Protein AF-A0AAD9VMC0-F1 (afdb_monomer)

Solvent-accessible surface area (backbone atoms only — not comparable to full-atom values): 10022 Å² total; per-residue (Å²): 135,56,70,68,57,54,51,50,54,50,51,54,51,48,53,54,51,53,51,48,48,47,33,64,74,67,65,38,34,62,98,54,35,66,65,20,39,49,42,50,36,50,22,47,56,41,52,50,62,50,67,86,78,53,90,88,45,74,66,59,56,50,52,52,51,49,55,44,54,50,33,51,46,50,42,44,41,38,72,62,77,25,34,91,40,43,57,68,85,65,53,66,65,70,61,63,76,48,54,52,57,25,47,53,46,13,73,74,61,53,96,50,102,41,74,67,49,26,34,33,41,21,20,55,50,37,52,78,53,26,56,50,39,36,54,53,30,50,50,67,75,36,101,48,80,53,61,67,58,52,49,50,52,48,51,51,49,51,55,48,51,51,49,51,51,51,43,54,66,29,49,78,66,75,38,83,84,76,75,81,131

Organism: NCBI:txid1348599

pLDDT: mean 84.19, std 13.28, range [42.97, 97.81]

Structure (mmCIF, N/CA/C/O backbone):
data_AF-A0AAD9VMC0-F1
#
_entry.id   AF-A0AAD9VMC0-F1
#
loop_
_atom_site.group_PDB
_atom_site.id
_atom_site.type_symbol
_atom_site.label_atom_id
_atom_site.label_alt_id
_atom_site.label_comp_id
_atom_site.label_asym_id
_atom_site.label_entity_id
_atom_site.label_seq_id
_atom_site.pdbx_PDB_ins_code
_atom_site.Cartn_x
_atom_site.Cartn_y
_atom_site.Cartn_z
_atom_site.occupancy
_atom_site.B_iso_or_equiv
_atom_site.auth_seq_id
_atom_site.auth_comp_id
_atom_site.auth_asym_id
_atom_site.auth_atom_id
_atom_site.pdbx_PDB_model_num
ATOM 1 N N . MET A 1 1 ? 21.795 8.802 -4.230 1.00 62.41 1 MET A N 1
ATOM 2 C CA . MET A 1 1 ? 20.469 9.064 -3.627 1.00 62.41 1 MET A CA 1
ATOM 3 C C . MET A 1 1 ? 20.248 10.565 -3.670 1.00 62.41 1 MET A C 1
ATOM 5 O O . MET A 1 1 ? 21.144 11.271 -3.229 1.00 62.41 1 MET A O 1
ATOM 9 N N . ASN A 1 2 ? 19.129 11.053 -4.205 1.00 84.38 2 ASN A N 1
ATOM 10 C CA . ASN A 1 2 ? 18.815 12.487 -4.154 1.00 84.38 2 ASN A CA 1
ATOM 11 C C . ASN A 1 2 ? 18.119 12.809 -2.828 1.00 84.38 2 ASN A C 1
ATOM 13 O O . ASN A 1 2 ? 17.391 11.966 -2.303 1.00 84.38 2 ASN A O 1
ATOM 17 N N . ILE A 1 3 ? 18.312 14.024 -2.310 1.00 82.81 3 ILE A N 1
ATOM 18 C CA . ILE A 1 3 ? 17.763 14.424 -1.007 1.00 82.81 3 ILE A CA 1
ATOM 19 C C . ILE A 1 3 ? 16.231 14.343 -0.959 1.00 82.81 3 ILE A C 1
ATOM 21 O O . ILE A 1 3 ? 15.679 13.851 0.017 1.00 82.81 3 ILE A O 1
ATOM 25 N N . PHE A 1 4 ? 15.550 14.696 -2.051 1.00 79.50 4 PHE A N 1
ATOM 26 C CA . PHE A 1 4 ? 14.093 14.583 -2.164 1.00 79.50 4 PHE A CA 1
ATOM 27 C C . PHE A 1 4 ? 13.596 13.141 -2.041 1.00 79.50 4 PHE A C 1
ATOM 29 O O . PHE A 1 4 ? 12.605 12.883 -1.367 1.00 79.50 4 PHE A O 1
ATOM 36 N N . ARG A 1 5 ? 14.324 12.183 -2.630 1.00 75.19 5 ARG A N 1
ATOM 37 C CA . ARG A 1 5 ? 13.976 10.760 -2.539 1.00 75.19 5 ARG A CA 1
ATOM 38 C C . ARG A 1 5 ? 14.138 10.242 -1.113 1.00 75.19 5 ARG A C 1
ATOM 40 O O . ARG A 1 5 ? 13.257 9.559 -0.616 1.00 75.19 5 ARG A O 1
ATOM 47 N N . LEU A 1 6 ? 15.229 10.627 -0.451 1.00 80.38 6 LEU A N 1
ATOM 48 C CA . LEU A 1 6 ? 15.462 10.275 0.948 1.00 80.38 6 LEU A CA 1
ATOM 49 C C . LEU A 1 6 ? 14.355 10.829 1.858 1.00 80.38 6 LEU A C 1
ATOM 51 O O . LEU A 1 6 ? 13.831 10.102 2.694 1.00 80.38 6 LEU A O 1
ATOM 55 N N . LEU A 1 7 ? 13.982 12.099 1.685 1.00 84.69 7 LEU A N 1
ATOM 56 C CA . LEU A 1 7 ? 12.910 12.723 2.465 1.00 84.69 7 LEU A CA 1
ATOM 57 C C . LEU A 1 7 ? 11.550 12.063 2.205 1.00 84.69 7 LEU A C 1
ATOM 59 O O . LEU A 1 7 ? 10.799 11.840 3.152 1.00 84.69 7 LEU A O 1
ATOM 63 N N . GLY A 1 8 ? 11.258 11.704 0.952 1.00 83.38 8 GLY A N 1
ATOM 64 C CA . GLY A 1 8 ? 10.063 10.941 0.595 1.00 83.38 8 GLY A CA 1
ATOM 65 C C . GLY A 1 8 ? 10.012 9.580 1.293 1.00 83.38 8 GLY A C 1
ATOM 66 O O . GLY A 1 8 ? 9.019 9.268 1.947 1.00 83.38 8 GLY A O 1
ATOM 67 N N . ASP A 1 9 ? 11.104 8.811 1.235 1.00 83.25 9 ASP A N 1
ATOM 68 C CA . ASP A 1 9 ? 11.206 7.494 1.877 1.00 83.25 9 ASP A CA 1
ATOM 69 C C . ASP A 1 9 ? 11.034 7.592 3.406 1.00 83.25 9 ASP A C 1
ATOM 71 O O . ASP A 1 9 ? 10.327 6.785 4.014 1.00 83.25 9 ASP A O 1
ATOM 75 N N . LEU A 1 10 ? 11.635 8.608 4.038 1.00 88.00 10 LEU A N 1
ATOM 76 C CA . LEU A 1 10 ? 11.508 8.854 5.479 1.00 88.00 10 LEU A CA 1
ATOM 77 C C . LEU A 1 10 ? 10.097 9.300 5.882 1.00 88.00 10 LEU A C 1
ATOM 79 O O . LEU A 1 10 ? 9.589 8.846 6.906 1.00 88.00 10 LEU A O 1
ATOM 83 N N . SER A 1 11 ? 9.452 10.153 5.083 1.00 87.25 11 SER A N 1
ATOM 84 C CA . SER A 1 11 ? 8.063 10.577 5.308 1.00 87.25 11 SER A CA 1
ATOM 85 C C . SER A 1 11 ? 7.101 9.390 5.215 1.00 87.25 11 SER A C 1
ATOM 87 O O . SER A 1 11 ? 6.246 9.196 6.081 1.00 87.25 11 SER A O 1
ATOM 89 N N . HIS A 1 12 ? 7.299 8.528 4.217 1.00 85.06 12 HIS A N 1
ATOM 90 C CA . HIS A 1 12 ? 6.504 7.317 4.052 1.00 85.06 12 HIS A CA 1
ATOM 91 C C . HIS A 1 12 ? 6.685 6.363 5.240 1.00 85.06 12 HIS A C 1
ATOM 93 O O . HIS A 1 12 ? 5.709 5.877 5.816 1.00 85.06 12 HIS A O 1
ATOM 99 N N . LEU A 1 13 ? 7.933 6.141 5.663 1.00 87.75 13 LEU A N 1
ATOM 100 C CA . LEU A 1 13 ? 8.230 5.324 6.835 1.00 87.75 13 LEU A CA 1
ATOM 101 C C . LEU A 1 13 ? 7.572 5.889 8.102 1.00 87.75 13 LEU A C 1
ATOM 103 O O . LEU A 1 13 ? 6.981 5.137 8.880 1.00 87.75 13 LEU A O 1
ATOM 107 N N . LEU A 1 14 ? 7.632 7.209 8.295 1.00 88.44 14 LEU A N 1
ATOM 108 C CA . LEU A 1 14 ? 6.997 7.882 9.423 1.00 88.44 14 LEU A CA 1
ATOM 109 C C . LEU A 1 14 ? 5.483 7.630 9.446 1.00 88.44 14 LEU A C 1
ATOM 111 O O . LEU A 1 14 ? 4.954 7.267 10.495 1.00 88.44 14 LEU A O 1
ATOM 115 N N . ALA A 1 15 ? 4.797 7.756 8.306 1.00 87.88 15 ALA A N 1
ATOM 116 C CA . ALA A 1 15 ? 3.356 7.515 8.213 1.00 87.88 15 ALA A CA 1
ATOM 117 C C . ALA A 1 15 ? 2.971 6.085 8.641 1.00 87.88 15 ALA A C 1
ATOM 119 O O . ALA A 1 15 ? 2.031 5.891 9.416 1.00 87.88 15 ALA A O 1
ATOM 120 N N . ILE A 1 16 ? 3.741 5.083 8.206 1.00 89.69 16 ILE A N 1
ATOM 121 C CA . ILE A 1 16 ? 3.508 3.675 8.562 1.00 89.69 16 ILE A CA 1
ATOM 122 C C . ILE A 1 16 ? 3.753 3.430 10.053 1.00 89.69 16 ILE A C 1
ATOM 124 O O . ILE A 1 16 ? 2.957 2.758 10.712 1.00 89.69 16 ILE A O 1
ATOM 128 N N . ILE A 1 17 ? 4.829 3.995 10.607 1.00 88.44 17 ILE A N 1
ATOM 129 C CA . ILE A 1 17 ? 5.135 3.880 12.037 1.00 88.44 17 ILE A CA 1
ATOM 130 C C . ILE A 1 17 ? 4.028 4.527 12.873 1.00 88.44 17 ILE A C 1
ATOM 132 O O . ILE A 1 17 ? 3.580 3.931 13.851 1.00 88.44 17 ILE A O 1
ATOM 136 N N . VAL A 1 18 ? 3.548 5.714 12.490 1.00 90.94 18 VAL A N 1
ATOM 137 C CA . VAL A 1 18 ? 2.445 6.398 13.182 1.00 90.94 18 VAL A CA 1
ATOM 138 C C . VAL A 1 18 ? 1.182 5.536 13.177 1.00 90.94 18 VAL A C 1
ATOM 140 O O . VAL A 1 18 ? 0.558 5.374 14.228 1.00 90.94 18 VAL A O 1
ATOM 143 N N . LEU A 1 19 ? 0.834 4.925 12.041 1.00 90.44 19 LEU A N 1
ATOM 144 C CA . LEU A 1 19 ? -0.316 4.026 11.940 1.00 90.44 19 LEU A CA 1
ATOM 145 C C . LEU A 1 19 ? -0.170 2.799 12.854 1.00 90.44 19 LEU A C 1
ATOM 147 O O . LEU A 1 19 ? -1.077 2.490 13.630 1.00 90.44 19 LEU A O 1
ATOM 151 N N . LEU A 1 20 ? 0.981 2.126 12.812 1.00 91.06 20 LEU A N 1
ATOM 152 C CA . LEU A 1 20 ? 1.266 0.970 13.665 1.00 91.06 20 LEU A CA 1
ATOM 153 C C . LEU A 1 20 ? 1.222 1.332 15.152 1.00 91.06 20 LEU A C 1
ATOM 155 O O . LEU A 1 20 ? 0.622 0.608 15.949 1.00 91.06 20 LEU A O 1
ATOM 159 N N . LEU A 1 21 ? 1.814 2.466 15.534 1.00 89.44 21 LEU A N 1
ATOM 160 C CA . LEU A 1 21 ? 1.787 2.963 16.906 1.00 89.44 21 LEU A CA 1
ATOM 161 C C . LEU A 1 21 ? 0.368 3.317 17.351 1.00 89.44 21 LEU A C 1
ATOM 163 O O . LEU A 1 21 ? 0.012 2.985 18.482 1.00 89.44 21 LEU A O 1
ATOM 167 N N . LYS A 1 22 ? -0.450 3.935 16.486 1.00 91.62 22 LYS A N 1
ATOM 168 C CA . LYS A 1 22 ? -1.872 4.193 16.760 1.00 91.62 22 LYS A CA 1
ATOM 169 C C . LYS A 1 22 ? -2.579 2.880 17.088 1.00 91.62 22 LYS A C 1
ATOM 171 O O . LYS A 1 22 ? -3.153 2.772 18.170 1.00 91.62 22 LYS A O 1
ATOM 176 N N . ILE A 1 23 ? -2.496 1.879 16.209 1.00 91.44 23 ILE A N 1
ATOM 177 C CA . ILE A 1 23 ? -3.170 0.581 16.395 1.00 91.44 23 ILE A CA 1
ATOM 178 C C . ILE A 1 23 ? -2.670 -0.110 17.670 1.00 91.44 23 ILE A C 1
ATOM 180 O O . ILE A 1 23 ? -3.456 -0.601 18.479 1.00 91.44 23 ILE A O 1
ATOM 184 N N . TRP A 1 24 ? -1.354 -0.121 17.895 1.00 92.69 24 TRP A N 1
ATOM 185 C CA . TRP A 1 24 ? -0.764 -0.806 19.040 1.00 92.69 24 TRP A CA 1
ATOM 186 C C . TRP A 1 24 ? -1.097 -0.145 20.379 1.00 92.69 24 TRP A C 1
ATOM 188 O O . TRP A 1 24 ? -1.408 -0.859 21.334 1.00 92.69 24 TRP A O 1
ATOM 198 N N . LYS A 1 25 ? -1.030 1.191 20.465 1.00 91.50 25 LYS A N 1
ATOM 199 C CA . LYS A 1 25 ? -1.312 1.937 21.701 1.00 91.50 25 LYS A CA 1
ATOM 200 C C . LYS A 1 25 ? -2.801 1.964 22.027 1.00 91.50 25 LYS A C 1
ATOM 202 O O . LYS A 1 25 ? -3.157 1.777 23.183 1.00 91.50 25 LYS A O 1
ATOM 207 N N . THR A 1 26 ? -3.658 2.161 21.026 1.00 90.81 26 THR A N 1
ATOM 208 C CA . THR A 1 26 ? -5.118 2.197 21.228 1.00 90.81 26 THR A CA 1
ATOM 209 C C . THR A 1 26 ? -5.743 0.809 21.330 1.00 90.81 26 THR A C 1
ATOM 211 O O . THR A 1 26 ? -6.898 0.698 21.726 1.00 90.81 26 THR A O 1
ATOM 214 N N . ARG A 1 27 ? -4.994 -0.253 20.985 1.00 92.94 27 ARG A N 1
ATOM 215 C CA . ARG A 1 27 ? -5.484 -1.643 20.924 1.00 92.94 27 ARG A CA 1
ATOM 216 C C . ARG A 1 27 ? -6.725 -1.792 20.035 1.00 92.94 27 ARG A C 1
ATOM 218 O O . ARG A 1 27 ? -7.536 -2.688 20.247 1.00 92.94 27 ARG A O 1
ATOM 225 N N . SER A 1 28 ? -6.863 -0.909 19.049 1.00 87.81 28 SER A N 1
ATOM 226 C CA . SER A 1 28 ? -8.028 -0.809 18.181 1.00 87.81 28 SER A CA 1
ATOM 227 C C . SER A 1 28 ? -7.607 -0.459 16.759 1.00 87.81 28 SER A C 1
ATOM 229 O O . SER A 1 28 ? -6.676 0.318 16.539 1.00 87.81 28 SER A O 1
ATOM 231 N N . CYS A 1 29 ? -8.308 -1.035 15.788 1.00 90.38 29 CYS A N 1
ATOM 232 C CA . CYS A 1 29 ? -8.195 -0.693 14.373 1.00 90.38 29 CYS A CA 1
ATOM 233 C C . CYS A 1 29 ? -9.465 -0.031 13.813 1.00 90.38 29 CYS A C 1
ATOM 235 O O . CYS A 1 29 ? -9.644 0.033 12.598 1.00 90.38 29 CYS A O 1
ATOM 237 N N . ALA A 1 30 ? -10.317 0.513 14.690 1.00 87.69 30 ALA A N 1
ATOM 238 C CA . ALA A 1 30 ? -11.505 1.260 14.290 1.00 87.69 30 ALA A CA 1
ATOM 239 C C . ALA A 1 30 ? -11.152 2.466 13.391 1.00 87.69 30 ALA A C 1
ATOM 241 O O . ALA A 1 30 ? -10.170 3.185 13.630 1.00 87.69 30 ALA A O 1
ATOM 242 N N . GLY A 1 31 ? -11.959 2.673 12.345 1.00 86.25 31 GLY A N 1
ATOM 243 C CA . GLY A 1 31 ? -11.785 3.746 11.357 1.00 86.25 31 GLY A CA 1
ATOM 244 C C . GLY A 1 31 ? -10.621 3.548 10.375 1.00 86.25 31 GLY A C 1
ATOM 245 O O . GLY A 1 31 ? -10.245 4.483 9.670 1.00 86.25 31 GLY A O 1
ATOM 246 N N . ILE A 1 32 ? -10.014 2.358 10.327 1.00 92.50 32 ILE A N 1
ATOM 247 C CA . ILE A 1 32 ? -8.935 2.028 9.386 1.00 92.50 32 ILE A CA 1
ATOM 248 C C . ILE A 1 32 ? -9.451 0.972 8.407 1.00 92.50 32 ILE A C 1
ATOM 250 O O . ILE A 1 32 ? -9.928 -0.084 8.820 1.00 92.50 32 ILE A O 1
ATOM 254 N N . SER A 1 33 ? -9.329 1.239 7.107 1.00 95.06 33 SER A N 1
ATOM 255 C CA . SER A 1 33 ? -9.683 0.293 6.052 1.00 95.06 33 SER A CA 1
ATOM 256 C C . SER A 1 33 ? -8.623 -0.795 5.968 1.00 95.06 33 SER A C 1
ATOM 258 O O . SER A 1 33 ? -7.468 -0.558 5.599 1.00 95.06 33 SER A O 1
ATOM 260 N N . GLY A 1 34 ? -9.034 -2.018 6.288 1.00 94.56 34 GLY A N 1
ATOM 261 C CA . GLY A 1 34 ? -8.194 -3.199 6.152 1.00 94.56 34 GLY A CA 1
ATOM 262 C C . GLY A 1 34 ? -7.931 -3.515 4.685 1.00 94.56 34 GLY A C 1
ATOM 263 O O . GLY A 1 34 ? -6.890 -4.086 4.360 1.00 94.56 34 GLY A O 1
ATOM 264 N N . LYS A 1 35 ? -8.842 -3.124 3.788 1.00 95.19 35 LYS A N 1
ATOM 265 C CA . LYS A 1 35 ? -8.690 -3.290 2.340 1.00 95.19 35 LYS A CA 1
ATOM 266 C C . LYS A 1 35 ? -7.545 -2.450 1.785 1.00 95.19 35 LYS A C 1
ATOM 268 O O . LYS A 1 35 ? -6.713 -2.994 1.064 1.00 95.19 35 LYS A O 1
ATOM 273 N N . SER A 1 36 ? -7.424 -1.181 2.182 1.00 95.56 36 SER A N 1
ATOM 274 C CA . SER A 1 36 ? -6.257 -0.362 1.816 1.00 95.56 36 SER A CA 1
ATOM 275 C C . SER A 1 36 ? -4.944 -0.965 2.320 1.00 95.56 36 SER A C 1
ATOM 277 O O . SER A 1 36 ? -3.969 -1.010 1.575 1.00 95.56 36 SER A O 1
ATOM 279 N N . GLN A 1 37 ? -4.911 -1.493 3.550 1.00 96.88 37 GLN A N 1
ATOM 280 C CA . GLN A 1 37 ? -3.695 -2.119 4.090 1.00 96.88 37 GLN A CA 1
ATOM 281 C C . GLN A 1 37 ? -3.294 -3.389 3.326 1.00 96.88 37 GLN A C 1
ATOM 283 O O . GLN A 1 37 ? -2.107 -3.612 3.094 1.00 96.88 37 GLN A O 1
ATOM 288 N N . ILE A 1 38 ? -4.266 -4.187 2.870 1.00 97.56 38 ILE A N 1
ATOM 289 C CA . ILE A 1 38 ? -4.006 -5.323 1.972 1.00 97.56 38 ILE A CA 1
ATOM 290 C C . ILE A 1 38 ? -3.421 -4.837 0.640 1.00 97.56 38 ILE A C 1
ATOM 292 O O . ILE A 1 38 ? -2.434 -5.401 0.172 1.00 97.56 38 ILE A O 1
ATOM 296 N N . LEU A 1 39 ? -3.988 -3.786 0.040 1.00 97.44 39 LEU A N 1
ATOM 297 C CA . LEU A 1 39 ? -3.481 -3.238 -1.220 1.00 97.44 39 LEU A CA 1
ATOM 298 C C . LEU A 1 39 ? -2.036 -2.742 -1.082 1.00 97.44 39 LEU A C 1
ATOM 300 O O . LEU A 1 39 ? -1.204 -3.086 -1.917 1.00 97.44 39 LEU A O 1
ATOM 304 N N . PHE A 1 40 ? -1.700 -2.025 -0.005 1.00 96.69 40 PHE A N 1
ATOM 305 C CA . PHE A 1 40 ? -0.316 -1.613 0.260 1.00 96.69 40 PHE A CA 1
ATOM 306 C C . PHE A 1 40 ? 0.629 -2.805 0.476 1.00 96.69 40 PHE A C 1
ATOM 308 O O . PHE A 1 40 ? 1.753 -2.793 -0.026 1.00 96.69 40 PHE A O 1
ATOM 315 N N . ALA A 1 41 ? 0.184 -3.870 1.152 1.00 97.25 41 ALA A N 1
ATOM 316 C CA . ALA A 1 41 ? 0.983 -5.089 1.284 1.00 97.25 41 ALA A CA 1
ATOM 317 C C . ALA A 1 41 ? 1.256 -5.751 -0.084 1.00 97.25 41 ALA A C 1
ATOM 319 O O . ALA A 1 41 ? 2.384 -6.176 -0.352 1.00 97.25 41 ALA A O 1
ATOM 320 N N . ILE A 1 42 ? 0.262 -5.783 -0.983 1.00 97.81 42 ILE A N 1
ATOM 321 C CA . ILE A 1 42 ? 0.422 -6.276 -2.364 1.00 97.81 42 ILE A CA 1
ATOM 322 C C . ILE A 1 42 ? 1.407 -5.395 -3.146 1.00 97.81 42 ILE A C 1
ATOM 324 O O . ILE A 1 42 ? 2.293 -5.926 -3.821 1.00 97.81 42 ILE A O 1
ATOM 328 N N . VAL A 1 43 ? 1.299 -4.067 -3.023 1.00 97.62 43 VAL A N 1
ATOM 329 C CA . VAL A 1 43 ? 2.222 -3.104 -3.647 1.00 97.62 43 VAL A CA 1
ATOM 330 C C . VAL A 1 43 ? 3.665 -3.409 -3.254 1.00 97.62 43 VAL A C 1
ATOM 332 O O . VAL A 1 43 ? 4.493 -3.633 -4.132 1.00 97.62 43 VAL A O 1
ATOM 335 N N . TYR A 1 44 ? 3.988 -3.473 -1.960 1.00 96.31 44 TYR A N 1
ATOM 336 C CA . TYR A 1 44 ? 5.376 -3.708 -1.546 1.00 96.31 44 TYR A CA 1
ATOM 337 C C . TYR A 1 44 ? 5.874 -5.103 -1.914 1.00 96.31 44 TYR A C 1
ATOM 339 O O . TYR A 1 44 ? 7.035 -5.258 -2.288 1.00 96.31 44 TYR A O 1
ATOM 347 N N . THR A 1 45 ? 5.002 -6.111 -1.860 1.00 96.62 45 THR A N 1
ATOM 348 C CA . THR A 1 45 ? 5.358 -7.485 -2.239 1.00 96.62 45 THR A CA 1
ATOM 349 C C . THR A 1 45 ? 5.747 -7.571 -3.710 1.00 96.62 45 THR A C 1
ATOM 351 O O . THR A 1 45 ? 6.776 -8.152 -4.037 1.00 96.62 45 THR A O 1
ATOM 354 N N . THR A 1 46 ? 4.960 -6.957 -4.594 1.00 96.06 46 THR A N 1
ATOM 355 C CA . THR A 1 46 ? 5.219 -6.967 -6.043 1.00 96.06 46 THR A CA 1
ATOM 356 C C . THR A 1 46 ? 6.364 -6.039 -6.444 1.00 96.06 46 THR A C 1
ATOM 358 O O . THR A 1 46 ? 7.137 -6.371 -7.339 1.00 96.06 46 THR A O 1
ATOM 361 N N . ARG A 1 47 ? 6.540 -4.912 -5.745 1.00 95.44 47 ARG A N 1
ATOM 362 C CA . ARG A 1 47 ? 7.612 -3.943 -6.010 1.00 95.44 47 ARG A CA 1
ATOM 363 C C . ARG A 1 47 ? 8.999 -4.440 -5.629 1.00 95.44 47 ARG A C 1
ATOM 365 O O . ARG A 1 47 ? 9.971 -4.081 -6.287 1.00 95.44 47 ARG A O 1
ATOM 372 N N . TYR A 1 48 ? 9.102 -5.196 -4.539 1.00 95.00 48 TYR A N 1
ATOM 373 C CA . TYR A 1 48 ? 10.380 -5.582 -3.937 1.00 95.00 48 TYR A CA 1
ATOM 374 C C . TYR A 1 48 ? 10.756 -7.045 -4.204 1.00 95.00 48 TYR A C 1
ATOM 376 O O . TYR A 1 48 ? 11.540 -7.627 -3.458 1.00 95.00 48 TYR A O 1
ATOM 384 N N . LEU A 1 49 ? 10.238 -7.642 -5.284 1.00 92.12 49 LEU A N 1
ATOM 385 C CA . LEU A 1 49 ? 10.636 -8.983 -5.741 1.00 92.12 49 LEU A CA 1
ATOM 386 C C . LEU A 1 49 ? 12.129 -9.077 -6.088 1.00 92.12 49 LEU A C 1
ATOM 388 O O . LEU A 1 49 ? 12.723 -10.152 -6.039 1.00 92.12 49 LEU A O 1
ATOM 392 N N . ASP A 1 50 ? 12.752 -7.947 -6.408 1.00 89.75 50 ASP A N 1
ATOM 393 C CA . ASP A 1 50 ? 14.185 -7.836 -6.657 1.00 89.75 50 ASP A CA 1
ATOM 394 C C . ASP A 1 50 ? 15.042 -8.011 -5.388 1.00 89.75 50 ASP A C 1
ATOM 396 O O . ASP A 1 50 ? 16.247 -8.212 -5.507 1.00 89.75 50 ASP A O 1
ATOM 400 N N . LEU A 1 51 ? 14.450 -8.000 -4.184 1.00 89.81 51 LEU A N 1
ATOM 401 C CA . LEU A 1 51 ? 15.170 -8.100 -2.906 1.00 89.81 51 LEU A CA 1
ATOM 402 C C . LEU A 1 51 ? 16.036 -9.365 -2.793 1.00 89.81 51 LEU A C 1
ATOM 404 O O . LEU A 1 51 ? 17.091 -9.326 -2.165 1.00 89.81 51 LEU A O 1
ATOM 408 N N . VAL A 1 52 ? 15.604 -10.474 -3.398 1.00 84.81 52 VAL A N 1
ATOM 409 C CA . VAL A 1 52 ? 16.346 -11.748 -3.376 1.00 84.81 52 VAL A CA 1
ATOM 410 C C . VAL A 1 52 ? 17.395 -11.851 -4.484 1.00 84.81 52 VAL A C 1
ATOM 412 O O . VAL A 1 52 ? 18.317 -12.653 -4.375 1.00 84.81 52 VAL A O 1
ATOM 415 N N . ASN A 1 53 ? 17.271 -11.040 -5.538 1.00 82.81 53 ASN A N 1
ATOM 416 C CA . ASN A 1 53 ? 18.059 -11.177 -6.764 1.00 82.81 53 ASN A CA 1
ATOM 417 C C . ASN A 1 53 ? 19.090 -10.057 -6.949 1.00 82.81 53 ASN A C 1
ATOM 419 O O . ASN A 1 53 ? 20.059 -10.233 -7.683 1.00 82.81 53 ASN A O 1
ATOM 423 N N . ALA A 1 54 ? 18.889 -8.901 -6.313 1.00 85.19 54 ALA A N 1
ATOM 424 C CA . ALA A 1 54 ? 19.707 -7.718 -6.520 1.00 85.19 54 ALA A CA 1
ATOM 425 C C . ALA A 1 54 ? 20.066 -7.040 -5.194 1.00 85.19 54 ALA A C 1
ATOM 427 O O . ALA A 1 54 ? 19.206 -6.577 -4.443 1.00 85.19 54 ALA A O 1
ATOM 428 N N . TYR A 1 55 ? 21.370 -6.905 -4.945 1.00 90.25 55 TYR A N 1
ATOM 429 C CA . TYR A 1 55 ? 21.889 -6.061 -3.875 1.00 90.25 55 TYR A CA 1
ATOM 430 C C . TYR A 1 55 ? 22.340 -4.715 -4.445 1.00 90.25 55 TYR A C 1
ATOM 432 O O . TYR A 1 55 ? 23.297 -4.641 -5.211 1.00 90.25 55 TYR A O 1
ATOM 440 N N . ILE A 1 56 ? 21.643 -3.646 -4.056 1.00 88.75 56 ILE A N 1
ATOM 441 C CA . ILE A 1 56 ? 21.957 -2.275 -4.486 1.00 88.75 56 ILE A CA 1
ATOM 442 C C . ILE A 1 56 ? 22.767 -1.557 -3.403 1.00 88.75 56 ILE A C 1
ATOM 444 O O . ILE A 1 56 ? 23.830 -1.001 -3.663 1.00 88.75 56 ILE A O 1
ATOM 448 N N . SER A 1 57 ? 22.250 -1.541 -2.173 1.00 91.56 57 SER A N 1
ATOM 449 C CA . SER A 1 57 ? 22.912 -0.962 -1.003 1.00 91.56 57 SER A CA 1
ATOM 450 C C . SER A 1 57 ? 22.245 -1.442 0.283 1.00 91.56 57 SER A C 1
ATOM 452 O O . SER A 1 57 ? 21.058 -1.773 0.281 1.00 91.56 57 SER A O 1
ATOM 454 N N . ALA A 1 58 ? 22.978 -1.400 1.400 1.00 91.06 58 ALA A N 1
ATOM 455 C CA . ALA A 1 58 ? 22.447 -1.767 2.712 1.00 91.06 58 ALA A CA 1
ATOM 456 C C . ALA A 1 58 ? 21.192 -0.959 3.081 1.00 91.06 58 ALA A C 1
ATOM 458 O O . ALA A 1 58 ? 20.217 -1.528 3.560 1.00 91.06 58 ALA A O 1
ATOM 459 N N . TYR A 1 59 ? 21.181 0.349 2.791 1.00 89.81 59 TYR A N 1
ATOM 460 C CA . TYR A 1 59 ? 20.010 1.203 3.011 1.00 89.81 59 TYR A CA 1
ATOM 461 C C . TYR A 1 59 ? 18.801 0.739 2.189 1.00 89.81 59 TYR A C 1
ATOM 463 O O . TYR A 1 59 ? 17.703 0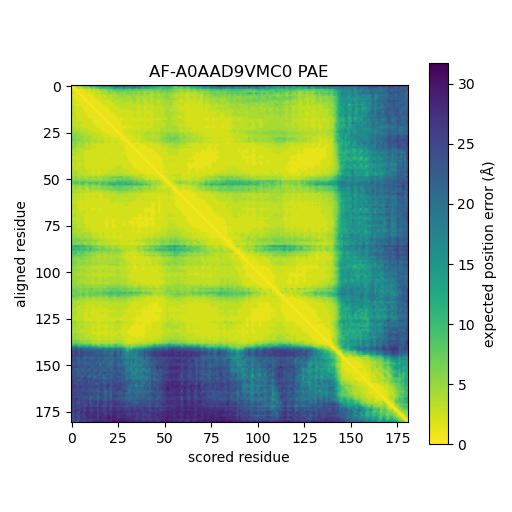.635 2.724 1.00 89.81 59 TYR A O 1
ATOM 471 N N . ASN A 1 60 ? 18.991 0.434 0.899 1.00 90.50 60 ASN A N 1
ATOM 472 C CA . ASN A 1 60 ? 17.895 0.001 0.032 1.00 90.50 60 ASN A CA 1
ATOM 473 C C . ASN A 1 60 ? 17.282 -1.318 0.519 1.00 90.50 60 ASN A C 1
ATOM 475 O O . ASN A 1 60 ? 16.066 -1.402 0.678 1.00 90.50 60 ASN A O 1
ATOM 479 N N . THR A 1 61 ? 18.122 -2.312 0.812 1.00 92.62 61 THR A N 1
ATOM 480 C CA . THR A 1 61 ? 17.677 -3.607 1.337 1.00 92.62 61 THR A CA 1
ATOM 481 C C . THR A 1 61 ? 16.954 -3.435 2.673 1.00 92.62 61 THR A C 1
ATOM 483 O O . THR A 1 61 ? 15.855 -3.957 2.845 1.00 92.62 61 THR A O 1
ATOM 486 N N . LEU A 1 62 ? 17.524 -2.657 3.601 1.00 93.75 62 LEU A N 1
ATOM 487 C CA . LEU A 1 62 ? 16.932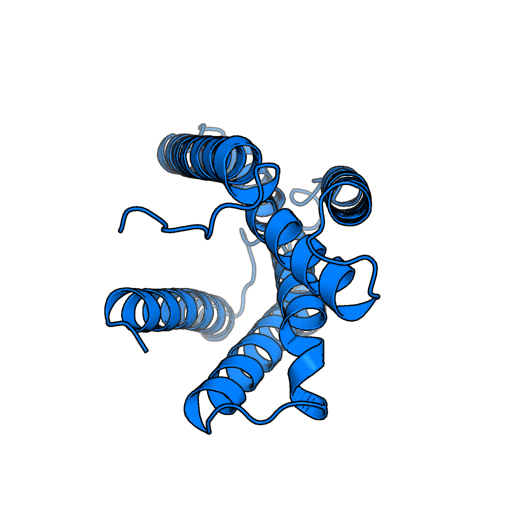 -2.419 4.916 1.00 93.75 62 LEU A CA 1
ATOM 488 C C . LEU A 1 62 ? 15.559 -1.747 4.810 1.00 93.75 62 LEU A C 1
ATOM 490 O O . LEU A 1 62 ? 14.602 -2.225 5.413 1.00 93.75 62 LEU A O 1
ATOM 494 N N . MET A 1 63 ? 15.436 -0.681 4.014 1.00 92.12 63 MET A N 1
ATOM 495 C CA . MET A 1 63 ? 14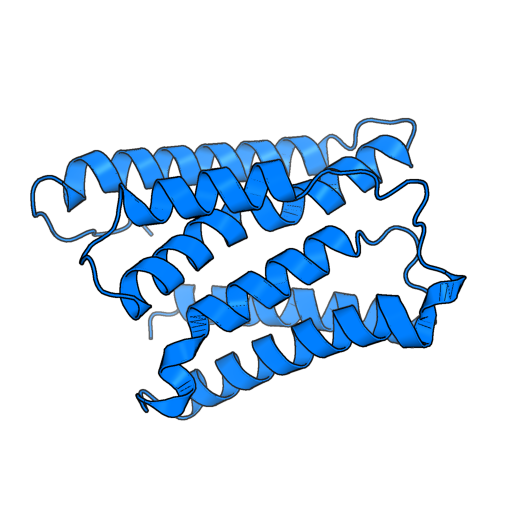.164 0.024 3.838 1.00 92.12 63 MET A CA 1
ATOM 496 C C . MET A 1 63 ? 13.086 -0.892 3.252 1.00 92.12 63 MET A C 1
ATOM 498 O O . MET A 1 63 ? 11.972 -0.920 3.768 1.00 92.12 63 MET A O 1
ATOM 502 N N . LYS A 1 64 ? 13.412 -1.698 2.231 1.00 94.38 64 LYS A N 1
ATOM 503 C CA . LYS A 1 64 ? 12.474 -2.674 1.648 1.00 94.38 64 LYS A CA 1
ATOM 504 C C . LYS A 1 64 ? 11.981 -3.690 2.681 1.00 94.38 64 LYS A C 1
ATOM 506 O O . LYS A 1 64 ? 10.780 -3.947 2.756 1.00 94.38 64 LYS A O 1
ATOM 511 N N . ILE A 1 65 ? 12.888 -4.231 3.502 1.00 95.38 65 ILE A N 1
ATOM 512 C CA . ILE A 1 65 ? 12.531 -5.156 4.589 1.00 95.38 65 ILE A CA 1
ATOM 513 C C . ILE A 1 65 ? 11.614 -4.463 5.602 1.00 95.38 65 ILE A C 1
ATOM 515 O O . ILE A 1 65 ? 10.614 -5.049 6.018 1.00 95.38 65 ILE A O 1
ATOM 519 N N . ILE A 1 66 ? 11.905 -3.215 5.978 1.00 95.38 66 ILE A N 1
ATOM 520 C CA . ILE A 1 66 ? 11.073 -2.451 6.917 1.00 95.38 66 ILE A CA 1
ATOM 521 C C . ILE A 1 66 ? 9.667 -2.229 6.343 1.00 95.38 66 ILE A C 1
ATOM 523 O O . ILE A 1 66 ? 8.690 -2.511 7.029 1.00 95.38 66 ILE A O 1
ATOM 527 N N . PHE A 1 67 ? 9.535 -1.795 5.086 1.00 94.94 67 PHE A N 1
ATOM 528 C CA . PHE A 1 67 ? 8.227 -1.584 4.452 1.00 94.94 67 PHE A CA 1
ATOM 529 C C . PHE A 1 67 ? 7.404 -2.879 4.351 1.00 94.94 67 PHE A C 1
ATOM 531 O O . PHE A 1 67 ? 6.214 -2.891 4.683 1.00 94.94 67 PHE A O 1
ATOM 538 N N . LEU A 1 68 ? 8.033 -3.994 3.961 1.00 96.25 68 LEU A N 1
ATOM 539 C CA . LEU A 1 68 ? 7.375 -5.304 3.931 1.00 96.25 68 LEU A CA 1
ATOM 540 C C . LEU A 1 68 ? 6.933 -5.730 5.330 1.00 96.25 68 LEU A C 1
ATOM 542 O O . LEU A 1 68 ? 5.752 -5.963 5.566 1.00 96.25 68 LEU A O 1
ATOM 546 N N . THR A 1 69 ? 7.858 -5.789 6.285 1.00 96.81 69 THR A N 1
ATOM 547 C CA . THR A 1 69 ? 7.540 -6.251 7.644 1.00 96.81 69 THR A CA 1
ATOM 548 C C . THR A 1 69 ? 6.480 -5.378 8.310 1.00 96.81 69 THR A C 1
ATOM 550 O O . THR A 1 69 ? 5.558 -5.911 8.927 1.00 96.81 69 THR A O 1
ATOM 553 N N . ALA A 1 70 ? 6.543 -4.057 8.140 1.00 95.44 70 ALA A N 1
ATOM 554 C CA . ALA A 1 70 ? 5.565 -3.134 8.695 1.00 95.44 70 ALA A CA 1
ATOM 555 C C . ALA A 1 70 ? 4.174 -3.299 8.059 1.00 95.44 70 ALA A C 1
ATOM 557 O O . ALA A 1 70 ? 3.191 -3.391 8.792 1.00 95.44 70 ALA A O 1
ATOM 558 N N . SER A 1 71 ? 4.073 -3.408 6.729 1.00 96.25 71 SER A N 1
ATOM 559 C CA . SER A 1 71 ? 2.782 -3.603 6.045 1.00 96.25 71 SER A CA 1
ATOM 560 C C . SER A 1 71 ? 2.112 -4.927 6.427 1.00 96.25 71 SER A C 1
ATOM 562 O O . SER A 1 71 ? 0.946 -4.932 6.830 1.00 96.25 71 SER A O 1
ATOM 564 N N . TYR A 1 72 ? 2.856 -6.038 6.417 1.00 97.56 72 TYR A N 1
ATOM 565 C CA . TYR A 1 72 ? 2.348 -7.336 6.874 1.00 97.56 72 TYR A CA 1
ATOM 566 C C . TYR A 1 72 ? 1.973 -7.321 8.360 1.00 97.56 72 TYR A C 1
ATOM 568 O O . TYR A 1 72 ? 0.958 -7.906 8.741 1.00 97.56 72 TYR A O 1
ATOM 576 N N . THR A 1 73 ? 2.736 -6.612 9.199 1.00 96.75 73 THR A N 1
ATOM 577 C CA . THR A 1 73 ? 2.391 -6.431 10.615 1.00 96.75 73 THR A CA 1
ATOM 578 C C . THR A 1 73 ? 1.075 -5.675 10.765 1.00 96.75 73 THR A C 1
ATOM 580 O O . THR A 1 73 ? 0.229 -6.110 11.539 1.00 96.75 73 THR A O 1
ATOM 583 N N . THR A 1 74 ? 0.846 -4.594 10.014 1.00 95.81 74 THR A N 1
ATOM 584 C CA . THR A 1 74 ? -0.426 -3.855 10.057 1.00 95.81 74 THR A CA 1
ATOM 585 C C . THR A 1 74 ? -1.599 -4.758 9.683 1.00 95.81 74 THR A C 1
ATOM 587 O O . THR A 1 74 ? -2.576 -4.830 10.428 1.00 95.81 74 THR A O 1
ATOM 590 N N . VAL A 1 75 ? -1.481 -5.516 8.587 1.00 97.06 75 VAL A N 1
ATOM 591 C CA . VAL A 1 75 ? -2.512 -6.478 8.162 1.00 97.06 75 VAL A CA 1
ATOM 592 C C . VAL A 1 75 ? -2.752 -7.537 9.246 1.00 97.06 75 VAL A C 1
ATOM 594 O O . VAL A 1 75 ? -3.899 -7.786 9.617 1.00 97.06 75 VAL A O 1
ATOM 597 N N . TYR A 1 76 ? -1.696 -8.109 9.828 1.00 97.25 76 TYR A N 1
ATOM 598 C CA . TYR A 1 76 ? -1.811 -9.065 10.933 1.00 97.25 76 TYR A CA 1
ATOM 599 C C . TYR A 1 76 ? -2.521 -8.464 12.156 1.00 97.25 76 TYR A C 1
ATOM 601 O O . TYR A 1 76 ? -3.413 -9.088 12.740 1.00 97.25 76 TYR A O 1
ATOM 609 N N . LEU A 1 77 ? -2.161 -7.239 12.545 1.00 95.31 77 LEU A N 1
ATOM 610 C CA . LEU A 1 77 ? -2.790 -6.561 13.672 1.00 95.31 77 LEU A CA 1
ATOM 611 C C . LEU A 1 77 ? -4.286 -6.344 13.431 1.00 95.31 77 LEU A C 1
ATOM 613 O O . LEU A 1 77 ? -5.062 -6.530 14.362 1.00 95.31 77 LEU A O 1
ATOM 617 N N . MET A 1 78 ? -4.692 -6.006 12.207 1.00 94.00 78 MET A N 1
ATOM 618 C CA . MET A 1 78 ? -6.094 -5.750 11.873 1.00 94.00 78 MET A CA 1
ATOM 619 C C . MET A 1 78 ? -6.928 -7.028 11.761 1.00 94.00 78 MET A C 1
ATOM 621 O O . MET A 1 78 ? -7.989 -7.117 12.369 1.00 94.00 78 MET A O 1
ATOM 625 N N . TYR A 1 79 ? -6.455 -8.034 11.023 1.00 95.25 79 TYR A N 1
ATOM 626 C CA . TYR A 1 79 ? -7.264 -9.218 10.707 1.00 95.25 79 TYR A CA 1
ATOM 627 C C . TYR A 1 79 ? -7.147 -10.354 11.727 1.00 95.25 79 TYR A C 1
ATOM 629 O O . TYR A 1 79 ? -8.014 -11.228 11.754 1.00 95.25 79 TYR A O 1
ATOM 637 N N . MET A 1 80 ? -6.112 -10.347 12.573 1.00 94.50 80 MET A N 1
ATOM 638 C CA . MET A 1 80 ? -5.893 -11.385 13.587 1.00 94.50 80 MET A CA 1
ATOM 639 C C . MET A 1 80 ? -5.978 -10.802 14.999 1.00 94.50 80 MET A C 1
ATOM 641 O O . MET A 1 80 ? -6.887 -11.145 15.752 1.00 94.50 80 MET A O 1
ATOM 645 N N . LYS A 1 81 ? -5.060 -9.899 15.373 1.00 94.56 81 LYS A N 1
ATOM 646 C CA . LYS A 1 81 ? -4.890 -9.489 16.781 1.00 94.56 81 LYS A CA 1
ATOM 647 C C . LYS A 1 81 ? -6.011 -8.592 17.314 1.00 94.56 81 LYS A C 1
ATOM 649 O O . LYS A 1 81 ? -6.464 -8.794 18.435 1.00 94.56 81 LYS A O 1
ATOM 654 N N . PHE A 1 82 ? -6.442 -7.608 16.530 1.00 94.44 82 PHE A N 1
ATOM 655 C CA . PHE A 1 82 ? -7.475 -6.631 16.892 1.00 94.44 82 PHE A CA 1
ATOM 656 C C . PHE A 1 82 ? -8.725 -6.755 16.014 1.00 94.44 82 PHE A C 1
ATOM 658 O O . PHE A 1 82 ? -9.497 -5.802 15.900 1.00 94.44 82 PHE A O 1
ATOM 665 N N . LYS A 1 83 ? -8.965 -7.952 15.456 1.00 92.50 83 LYS A N 1
ATOM 666 C CA . LYS A 1 83 ? -10.094 -8.271 14.567 1.00 92.50 83 LYS A CA 1
ATOM 667 C C . LYS A 1 83 ? -11.451 -7.825 15.115 1.00 92.50 83 LYS A C 1
ATOM 669 O O . LYS A 1 83 ? -12.296 -7.384 14.351 1.00 92.50 83 LYS A O 1
ATOM 674 N N . ALA A 1 84 ? -11.652 -7.905 16.431 1.00 92.56 84 ALA A N 1
ATOM 675 C CA . ALA A 1 84 ? -12.904 -7.505 17.077 1.00 92.56 84 ALA A CA 1
ATOM 676 C C . ALA A 1 84 ? -13.240 -6.008 16.918 1.00 92.56 84 ALA A C 1
ATOM 678 O O . ALA A 1 84 ? -14.397 -5.630 17.029 1.00 92.56 84 ALA A O 1
ATOM 679 N N . THR A 1 85 ? -12.235 -5.165 16.664 1.00 90.00 85 THR A N 1
ATOM 680 C CA . THR A 1 85 ? -12.398 -3.712 16.466 1.00 90.00 85 THR A CA 1
ATOM 681 C C . THR A 1 85 ? -12.434 -3.307 14.992 1.00 90.00 85 THR A C 1
ATOM 683 O O . THR A 1 85 ? -12.591 -2.126 14.689 1.00 90.00 85 THR A O 1
ATOM 686 N N . TYR A 1 86 ? -12.244 -4.266 14.079 1.00 90.94 86 TYR A N 1
ATOM 687 C CA . TYR A 1 86 ? -12.259 -4.013 12.646 1.00 90.94 86 TYR A CA 1
ATOM 688 C C . TYR A 1 86 ? -13.699 -3.922 12.143 1.00 90.94 86 TYR A C 1
ATOM 690 O O . TYR A 1 86 ? -14.486 -4.859 12.287 1.00 90.94 86 TYR A O 1
ATOM 698 N N . ASP A 1 87 ? -14.026 -2.792 11.525 1.00 84.88 87 ASP A N 1
ATOM 699 C CA . ASP A 1 87 ? -15.369 -2.516 11.034 1.00 84.88 87 ASP A CA 1
ATOM 700 C C . ASP A 1 87 ? -15.585 -3.073 9.623 1.00 84.88 87 ASP A C 1
ATOM 702 O O . ASP A 1 87 ? -15.434 -2.388 8.608 1.00 84.88 87 ASP A O 1
ATOM 706 N N . HIS A 1 88 ? -15.947 -4.354 9.564 1.00 85.00 88 HIS A N 1
ATOM 707 C CA . HIS A 1 88 ? -16.213 -5.029 8.297 1.00 85.00 88 HIS A CA 1
ATOM 708 C C . HIS A 1 88 ? -17.449 -4.479 7.566 1.00 85.00 88 HIS A C 1
ATOM 710 O O . HIS A 1 88 ? -17.524 -4.562 6.341 1.00 85.00 88 HIS A O 1
ATOM 716 N N . ASN A 1 89 ? -18.412 -3.916 8.302 1.00 82.88 89 ASN A N 1
ATOM 717 C CA . ASN A 1 89 ? -19.683 -3.457 7.742 1.00 82.88 89 ASN A CA 1
ATOM 718 C C . ASN A 1 89 ? -19.536 -2.133 6.991 1.00 82.88 89 ASN A C 1
ATOM 720 O O . ASN A 1 89 ? -20.256 -1.907 6.021 1.00 82.88 89 ASN A O 1
ATOM 724 N N . HIS A 1 90 ? -18.605 -1.274 7.411 1.00 81.31 90 HIS A N 1
ATOM 725 C CA . HIS A 1 90 ? -18.347 -0.002 6.737 1.00 81.31 90 HIS A CA 1
ATOM 726 C C . HIS A 1 90 ? -17.240 -0.107 5.670 1.00 81.31 90 HIS A C 1
ATOM 728 O O . HIS A 1 90 ? -17.301 0.602 4.663 1.00 81.31 90 HIS A O 1
ATOM 734 N N . ASP A 1 91 ? -16.284 -1.040 5.796 1.00 89.12 91 ASP A N 1
ATOM 735 C CA . ASP A 1 91 ? -15.209 -1.263 4.808 1.00 89.12 91 ASP A CA 1
ATOM 736 C C . ASP A 1 91 ? -15.691 -2.082 3.588 1.00 89.12 91 ASP A C 1
ATOM 738 O O . ASP A 1 91 ? -15.213 -3.176 3.281 1.00 89.12 91 ASP A O 1
ATOM 742 N N . THR A 1 92 ? -16.683 -1.559 2.864 1.00 88.25 92 THR A N 1
ATOM 743 C CA . THR A 1 92 ? -17.416 -2.264 1.788 1.00 88.25 92 THR A CA 1
ATOM 744 C C . THR A 1 92 ? -16.831 -2.076 0.388 1.00 88.25 92 THR A C 1
ATOM 746 O O . THR A 1 92 ? -17.312 -2.685 -0.568 1.00 88.25 92 THR A O 1
ATOM 749 N N . PHE A 1 93 ? -15.749 -1.308 0.247 1.00 88.69 93 PHE A N 1
ATOM 750 C CA . PHE A 1 93 ? -15.147 -1.003 -1.053 1.00 88.69 93 PHE A CA 1
ATOM 751 C C . PHE A 1 93 ? -14.718 -2.274 -1.815 1.00 88.69 93 PHE A C 1
ATOM 753 O O . PHE A 1 93 ? -14.118 -3.182 -1.240 1.00 88.69 93 PHE A O 1
ATOM 760 N N . ARG A 1 94 ? -15.006 -2.366 -3.114 1.00 88.88 94 ARG A N 1
ATOM 761 C CA . ARG A 1 94 ? -14.678 -3.542 -3.940 1.00 88.88 94 ARG A CA 1
ATOM 762 C C . ARG A 1 94 ? -13.312 -3.371 -4.604 1.00 88.88 94 ARG A C 1
ATOM 764 O O . ARG A 1 94 ? -13.181 -2.656 -5.595 1.00 88.88 94 ARG A O 1
ATOM 771 N N . ILE A 1 95 ? -12.286 -3.996 -4.025 1.00 92.75 95 ILE A N 1
ATOM 772 C CA . ILE A 1 95 ? -10.882 -3.835 -4.445 1.00 92.75 95 ILE A CA 1
ATOM 773 C C . ILE A 1 95 ? -10.579 -4.447 -5.817 1.00 92.75 95 ILE A C 1
ATOM 775 O O . ILE A 1 95 ? -9.587 -4.082 -6.444 1.00 92.75 95 ILE A O 1
ATOM 779 N N . GLU A 1 96 ? -11.437 -5.333 -6.321 1.00 89.88 96 GLU A N 1
ATOM 780 C CA . GLU A 1 96 ? -11.305 -5.947 -7.644 1.00 89.88 96 GLU A CA 1
ATOM 781 C C . GLU A 1 96 ? -11.334 -4.888 -8.754 1.00 89.88 96 GLU A C 1
ATOM 783 O O . GLU A 1 96 ? -10.598 -5.003 -9.733 1.00 89.88 96 GLU A O 1
ATOM 788 N N . PHE A 1 97 ? -12.108 -3.812 -8.559 1.00 87.88 97 PHE A N 1
ATOM 789 C CA . PHE A 1 97 ? -12.153 -2.666 -9.472 1.00 87.88 97 PHE A CA 1
ATOM 790 C C . PHE A 1 97 ? -10.875 -1.822 -9.466 1.00 87.88 97 PHE A C 1
ATOM 792 O O . PHE A 1 97 ? -10.729 -0.956 -10.319 1.00 87.88 97 PHE A O 1
ATOM 799 N N . LEU A 1 98 ? -9.948 -2.058 -8.536 1.00 89.38 98 LEU A N 1
ATOM 800 C CA . LEU A 1 98 ? -8.631 -1.418 -8.530 1.00 89.38 98 LEU A CA 1
ATOM 801 C C . LEU A 1 98 ? -7.568 -2.370 -9.058 1.00 89.38 98 LEU A C 1
ATOM 803 O O . LEU A 1 98 ? -6.775 -1.992 -9.914 1.00 89.38 98 LEU A O 1
ATOM 807 N N . ILE A 1 99 ? -7.580 -3.619 -8.590 1.00 93.25 99 ILE A N 1
ATOM 808 C CA . ILE A 1 99 ? -6.568 -4.615 -8.952 1.00 93.25 99 ILE A CA 1
ATOM 809 C C . ILE A 1 99 ? -6.655 -4.956 -10.442 1.00 93.25 99 ILE A C 1
ATOM 811 O O . ILE A 1 99 ? -5.633 -4.938 -11.122 1.00 93.25 99 ILE A O 1
ATOM 815 N N . LEU A 1 100 ? -7.852 -5.229 -10.975 1.00 90.62 100 LEU A N 1
ATOM 816 C CA . LEU A 1 100 ? -7.983 -5.657 -12.371 1.00 90.62 100 LEU A CA 1
ATOM 817 C C . LEU A 1 100 ? -7.581 -4.552 -13.360 1.00 90.62 100 LEU A C 1
ATOM 819 O O . LEU A 1 100 ? -6.744 -4.832 -14.218 1.00 90.62 100 LEU A O 1
ATOM 823 N N . PRO A 1 101 ? -8.075 -3.299 -13.254 1.00 89.44 101 PRO A N 1
ATOM 824 C CA . PRO A 1 101 ? -7.671 -2.255 -14.192 1.00 89.44 101 PRO A CA 1
ATOM 825 C C . PRO A 1 101 ? -6.192 -1.897 -14.090 1.00 89.44 101 PRO A C 1
ATOM 827 O O . PRO A 1 101 ? -5.556 -1.699 -15.119 1.00 89.44 101 PRO A O 1
ATOM 830 N N . THR A 1 102 ? -5.617 -1.856 -12.882 1.00 92.69 102 THR A N 1
ATOM 831 C CA . THR A 1 102 ? -4.186 -1.543 -12.721 1.00 92.69 102 THR A CA 1
ATOM 832 C C . THR A 1 102 ? -3.292 -2.666 -13.242 1.00 92.69 102 THR A C 1
ATOM 834 O O . THR A 1 102 ? -2.249 -2.382 -13.824 1.00 92.69 102 THR A O 1
ATOM 837 N N . PHE A 1 103 ? -3.710 -3.928 -13.115 1.00 93.69 103 PHE A N 1
ATOM 838 C CA . PHE A 1 103 ? -2.992 -5.064 -13.690 1.00 93.69 103 PHE A CA 1
ATOM 839 C C . PHE A 1 103 ? -3.080 -5.095 -15.219 1.00 93.69 103 PHE A C 1
ATOM 841 O O . PHE A 1 103 ? -2.061 -5.256 -15.884 1.00 93.69 103 PHE A O 1
ATOM 848 N N . ILE A 1 104 ? -4.269 -4.869 -15.788 1.00 90.50 104 ILE A N 1
ATOM 849 C CA . ILE A 1 104 ? -4.440 -4.744 -17.244 1.00 90.50 104 ILE A CA 1
ATOM 850 C C . ILE A 1 104 ? -3.592 -3.583 -17.770 1.00 90.50 104 ILE A C 1
ATOM 852 O O . ILE A 1 104 ? -2.865 -3.747 -18.745 1.00 90.50 104 ILE A O 1
ATOM 856 N N . LEU A 1 105 ? -3.626 -2.427 -17.104 1.00 88.00 105 LEU A N 1
ATOM 857 C CA . LEU A 1 105 ? -2.829 -1.268 -17.496 1.00 88.00 105 LEU A CA 1
ATOM 858 C C . LEU A 1 105 ? -1.327 -1.570 -17.448 1.00 88.00 105 LEU A C 1
ATOM 860 O O . LEU A 1 105 ? -0.614 -1.188 -18.367 1.00 88.00 105 LEU A O 1
ATOM 864 N N . ALA A 1 106 ? -0.859 -2.303 -16.436 1.00 91.19 106 ALA A N 1
ATOM 865 C CA . ALA A 1 106 ? 0.537 -2.724 -16.323 1.00 91.19 106 ALA A CA 1
ATOM 866 C C . ALA A 1 106 ? 0.970 -3.745 -17.385 1.00 91.19 106 ALA A C 1
ATOM 868 O O . ALA A 1 106 ? 2.156 -3.841 -17.674 1.00 91.19 106 ALA A O 1
ATOM 869 N N . LEU A 1 107 ? 0.041 -4.506 -17.971 1.00 91.56 107 LEU A N 1
ATOM 870 C CA . LEU A 1 107 ? 0.328 -5.392 -19.106 1.00 91.56 107 LEU A CA 1
ATOM 871 C C . LEU A 1 107 ? 0.370 -4.648 -20.446 1.00 91.56 107 LEU A C 1
ATOM 873 O O . LEU A 1 107 ? 1.047 -5.095 -21.367 1.00 91.56 107 LEU A O 1
ATOM 877 N N . LEU A 1 108 ? -0.396 -3.561 -20.573 1.00 89.06 108 LEU A N 1
ATOM 878 C CA . LEU A 1 108 ? -0.491 -2.771 -21.804 1.00 89.06 108 LEU A CA 1
ATOM 879 C C . LEU A 1 108 ? 0.569 -1.667 -21.878 1.00 89.06 108 LEU A C 1
ATOM 881 O O . LEU A 1 108 ? 1.025 -1.323 -22.967 1.00 89.06 108 LEU A O 1
ATOM 885 N N . ILE A 1 109 ? 0.905 -1.072 -20.732 1.00 90.62 109 ILE A N 1
ATOM 886 C CA . ILE A 1 109 ? 1.786 0.087 -20.605 1.00 90.62 109 ILE A CA 1
ATOM 887 C C . ILE A 1 109 ? 2.897 -0.259 -19.618 1.00 90.62 109 ILE A C 1
ATOM 889 O O . ILE A 1 109 ? 2.818 0.030 -18.428 1.00 90.62 109 ILE A O 1
ATOM 893 N N . ASN A 1 110 ? 3.948 -0.879 -20.135 1.00 89.00 110 ASN A N 1
ATOM 894 C CA . ASN A 1 110 ? 5.149 -1.259 -19.403 1.00 89.00 110 ASN A CA 1
ATOM 895 C C . ASN A 1 110 ? 6.395 -0.952 -20.238 1.00 89.00 110 ASN A C 1
ATOM 897 O O . ASN A 1 110 ? 6.313 -0.765 -21.452 1.00 89.00 110 ASN A O 1
A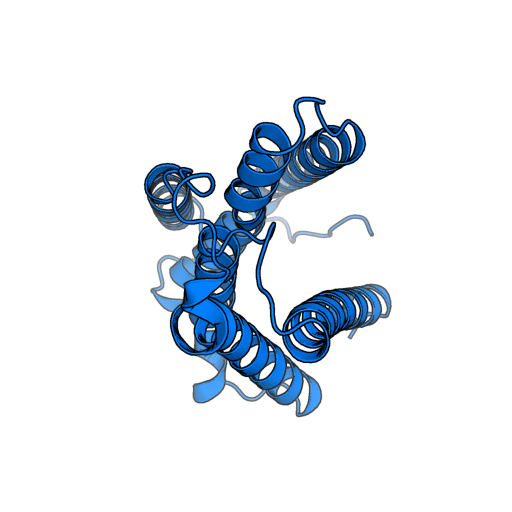TOM 901 N N . HIS A 1 111 ? 7.560 -0.899 -19.588 1.00 81.69 111 HIS A N 1
ATOM 902 C CA . HIS A 1 111 ? 8.823 -0.671 -20.293 1.00 81.69 111 HIS A CA 1
ATOM 903 C C . HIS A 1 111 ? 9.267 -1.916 -21.077 1.00 81.69 111 HIS A C 1
ATOM 905 O O . HIS A 1 111 ? 9.642 -1.824 -22.242 1.00 81.69 111 HIS A O 1
ATOM 911 N N . GLU A 1 112 ? 9.194 -3.090 -20.445 1.00 85.06 112 GLU A N 1
ATOM 912 C CA . GLU A 1 112 ? 9.567 -4.384 -21.024 1.00 85.06 112 GLU A CA 1
ATOM 913 C C . GLU A 1 112 ? 8.584 -5.468 -20.585 1.00 85.06 112 GLU A C 1
ATOM 915 O O . GLU A 1 112 ? 8.165 -5.495 -19.426 1.00 85.06 112 GLU A O 1
ATOM 920 N N . LEU A 1 113 ? 8.208 -6.381 -21.490 1.00 90.50 113 LEU A N 1
ATOM 921 C CA . LEU A 1 113 ? 7.297 -7.502 -21.200 1.00 90.50 113 LEU A CA 1
ATOM 922 C C . LEU A 1 113 ? 8.010 -8.640 -20.448 1.00 90.50 113 LEU A C 1
ATOM 924 O O . LEU A 1 113 ? 7.951 -9.805 -20.836 1.00 90.50 113 LEU A O 1
ATOM 928 N N . SER A 1 114 ? 8.695 -8.294 -19.358 1.00 92.56 114 SER A N 1
ATOM 929 C CA . SER A 1 114 ? 9.218 -9.248 -18.384 1.00 92.56 114 SER A CA 1
ATOM 930 C C . SER A 1 114 ? 8.294 -9.309 -17.168 1.00 92.56 114 SER A C 1
ATOM 932 O O . SER A 1 114 ? 7.679 -8.315 -16.784 1.00 92.56 114 SER A O 1
ATOM 934 N N . VAL A 1 115 ? 8.197 -10.477 -16.530 1.00 92.06 115 VAL A N 1
ATOM 935 C CA . VAL A 1 115 ? 7.308 -10.668 -15.369 1.00 92.06 115 VAL A CA 1
ATOM 936 C C . VAL A 1 115 ? 7.653 -9.698 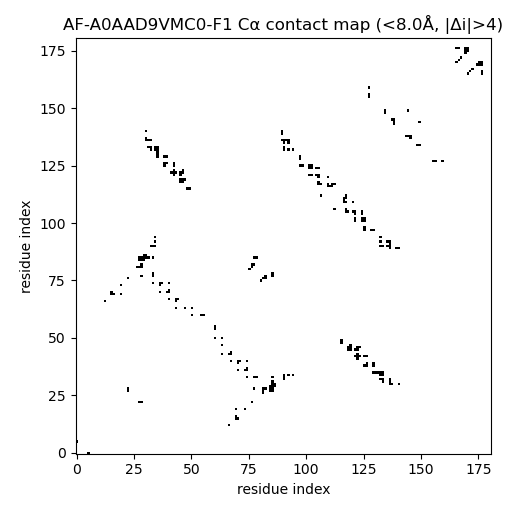-14.234 1.00 92.06 115 VAL A C 1
ATOM 938 O O . VAL A 1 115 ? 6.756 -9.130 -13.617 1.00 92.06 115 VAL A O 1
ATOM 941 N N . VAL A 1 116 ? 8.945 -9.474 -13.978 1.00 91.00 116 VAL A N 1
ATOM 942 C CA . VAL A 1 116 ? 9.407 -8.571 -12.913 1.00 91.00 116 VAL A CA 1
ATOM 943 C C . VAL A 1 116 ? 9.046 -7.120 -13.229 1.00 91.00 116 VAL A C 1
ATOM 945 O O . VAL A 1 116 ? 8.529 -6.430 -12.355 1.00 91.00 116 VAL A O 1
ATOM 948 N N . GLU A 1 117 ? 9.246 -6.674 -14.472 1.00 90.31 117 GLU A N 1
ATOM 949 C CA . GLU A 1 117 ? 8.939 -5.300 -14.886 1.00 90.31 117 GLU A CA 1
ATOM 950 C C . GLU A 1 117 ? 7.431 -5.028 -14.893 1.00 90.31 117 GLU A C 1
ATOM 952 O O . GLU A 1 117 ? 6.984 -3.969 -14.448 1.00 90.31 117 GLU A O 1
ATOM 957 N N . VAL A 1 118 ? 6.623 -6.000 -15.327 1.00 94.31 118 VAL A N 1
ATOM 958 C CA . VAL A 1 118 ? 5.158 -5.906 -15.271 1.00 94.31 118 VAL A CA 1
ATOM 959 C C . VAL A 1 118 ? 4.681 -5.825 -13.822 1.00 94.31 118 VAL A C 1
ATOM 961 O O . VAL A 1 118 ? 3.864 -4.966 -13.504 1.00 94.31 118 VAL A O 1
ATOM 964 N N . LEU A 1 119 ? 5.198 -6.666 -12.917 1.00 94.88 119 LEU A N 1
ATOM 965 C CA . LEU A 1 119 ? 4.822 -6.627 -11.496 1.00 94.88 119 LEU A CA 1
ATOM 966 C C . LEU A 1 119 ? 5.299 -5.347 -10.801 1.00 94.88 119 LEU A C 1
ATOM 968 O O . LEU A 1 119 ? 4.583 -4.794 -9.965 1.00 94.88 119 LEU A O 1
ATOM 972 N N . TRP A 1 120 ? 6.467 -4.834 -11.183 1.00 94.62 12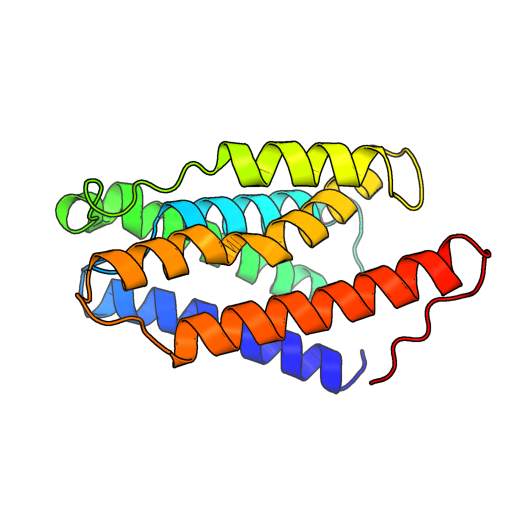0 TRP A N 1
ATOM 973 C CA . TRP A 1 120 ? 6.951 -3.542 -10.719 1.00 94.62 120 TRP A CA 1
ATOM 974 C C . TRP A 1 120 ? 6.048 -2.398 -11.201 1.00 94.62 120 TRP A C 1
ATOM 976 O O . TRP A 1 120 ? 5.611 -1.584 -10.385 1.00 94.62 120 TRP A O 1
ATOM 986 N N . THR A 1 121 ? 5.676 -2.386 -12.483 1.00 92.00 121 THR A N 1
ATOM 987 C CA . THR A 1 121 ? 4.766 -1.390 -13.073 1.00 92.00 121 THR A CA 1
ATOM 988 C C . THR A 1 121 ? 3.371 -1.468 -12.446 1.00 92.00 121 THR A C 1
ATOM 990 O O . THR A 1 121 ? 2.804 -0.453 -12.040 1.00 92.00 121 THR A O 1
ATOM 993 N N . PHE A 1 122 ? 2.850 -2.682 -12.256 1.00 96.38 122 PHE A N 1
ATOM 994 C CA . PHE A 1 122 ? 1.612 -2.946 -11.527 1.00 96.38 122 PHE A CA 1
ATOM 995 C C . PHE A 1 122 ? 1.648 -2.362 -10.117 1.00 96.38 122 PHE A C 1
ATOM 997 O O . PHE A 1 122 ? 0.694 -1.703 -9.709 1.00 96.38 122 PHE A O 1
ATOM 1004 N N . SER A 1 123 ? 2.757 -2.530 -9.391 1.00 96.62 123 SER A N 1
ATOM 1005 C CA . SER A 1 123 ? 2.895 -1.969 -8.046 1.00 96.62 123 SER A CA 1
ATOM 1006 C C . SER A 1 123 ? 2.764 -0.442 -8.031 1.00 96.62 123 SER A C 1
ATOM 1008 O O . SER A 1 123 ? 2.255 0.113 -7.063 1.00 96.62 123 SER A O 1
ATOM 1010 N N . ILE A 1 124 ? 3.220 0.258 -9.077 1.00 91.81 124 ILE A N 1
ATOM 1011 C CA . ILE A 1 124 ? 3.123 1.723 -9.182 1.00 91.81 124 ILE A CA 1
ATOM 1012 C C . ILE A 1 124 ? 1.672 2.137 -9.396 1.00 91.81 124 ILE A C 1
ATOM 1014 O O . ILE A 1 124 ? 1.156 2.990 -8.674 1.00 91.81 124 ILE A O 1
ATOM 1018 N N . TYR A 1 125 ? 0.997 1.506 -10.356 1.00 92.44 125 TYR A N 1
ATOM 1019 C CA . TYR A 1 125 ? -0.402 1.807 -10.638 1.00 92.44 125 TYR A CA 1
ATOM 1020 C C . TYR A 1 125 ? -1.300 1.466 -9.453 1.00 92.44 125 TYR A C 1
ATOM 1022 O O . TYR A 1 125 ? -2.142 2.281 -9.078 1.00 92.44 125 TYR A O 1
ATOM 1030 N N . LEU A 1 126 ? -1.083 0.322 -8.804 1.00 95.06 126 LEU A N 1
ATOM 1031 C CA . LEU A 1 126 ? -1.866 -0.072 -7.640 1.00 95.06 126 LEU A CA 1
ATOM 1032 C C . LEU A 1 126 ? -1.649 0.870 -6.448 1.00 95.06 126 LEU A C 1
ATOM 1034 O O . LEU A 1 126 ? -2.622 1.225 -5.790 1.00 95.06 126 LEU A O 1
ATOM 1038 N N . GLU A 1 127 ? -0.419 1.326 -6.186 1.00 94.50 127 GLU A N 1
ATOM 1039 C CA . GLU A 1 127 ? -0.135 2.268 -5.089 1.00 94.50 127 GLU A CA 1
ATOM 1040 C C . GLU A 1 127 ? -0.906 3.581 -5.242 1.00 94.50 127 GLU A C 1
ATOM 1042 O O . GLU A 1 127 ? -1.448 4.087 -4.260 1.00 94.50 127 GLU A O 1
ATOM 1047 N N . SER A 1 128 ? -1.023 4.089 -6.475 1.00 87.56 128 SER A N 1
ATOM 1048 C CA . SER A 1 128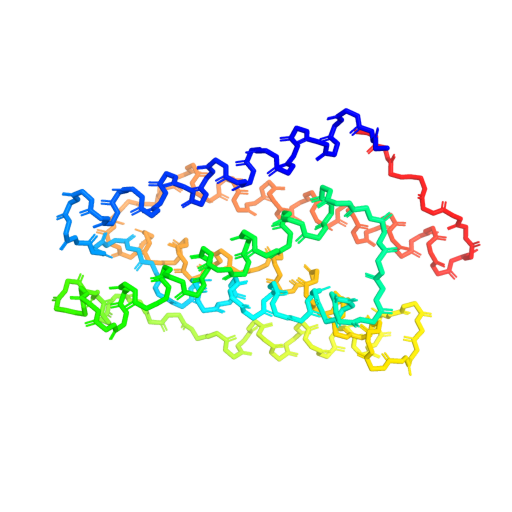 ? -1.726 5.349 -6.749 1.00 87.56 128 SER A CA 1
ATOM 1049 C C . SER A 1 128 ? -3.199 5.326 -6.321 1.00 87.56 128 SER A C 1
ATOM 1051 O O . SER A 1 128 ? -3.740 6.364 -5.939 1.00 87.56 128 SER A O 1
ATOM 1053 N N . VAL A 1 129 ? -3.822 4.141 -6.318 1.00 91.50 129 VAL A N 1
ATOM 1054 C CA . VAL A 1 129 ? -5.240 3.927 -5.986 1.00 91.50 129 VAL A CA 1
ATOM 1055 C C . VAL A 1 129 ? -5.460 3.155 -4.680 1.00 91.50 129 VAL A C 1
ATOM 1057 O O . VAL A 1 129 ? -6.595 3.032 -4.221 1.00 91.50 129 VAL A O 1
ATOM 1060 N N . ALA A 1 130 ? -4.402 2.654 -4.035 1.00 94.19 130 ALA A N 1
ATOM 1061 C CA . ALA A 1 130 ? -4.493 1.802 -2.845 1.00 94.19 130 ALA A CA 1
ATOM 1062 C C . ALA A 1 130 ? -5.151 2.491 -1.635 1.00 94.19 130 ALA A C 1
ATOM 1064 O O . ALA A 1 130 ? -5.680 1.818 -0.747 1.00 94.19 130 ALA A O 1
ATOM 1065 N N . ILE A 1 131 ? -5.168 3.828 -1.604 1.00 92.00 131 ILE A N 1
ATOM 1066 C CA . ILE A 1 131 ? -5.789 4.621 -0.535 1.00 92.00 131 ILE A CA 1
ATOM 1067 C C . ILE A 1 131 ? -7.315 4.767 -0.683 1.00 92.00 131 ILE A C 1
ATOM 1069 O O . ILE A 1 131 ? -7.991 5.118 0.281 1.00 92.00 131 ILE A O 1
ATOM 1073 N N . LEU A 1 132 ? -7.888 4.466 -1.856 1.00 89.06 132 LEU A N 1
ATOM 1074 C CA . LEU A 1 132 ? -9.316 4.683 -2.127 1.00 89.06 132 LEU A CA 1
ATOM 1075 C C . LEU A 1 132 ? -10.265 3.966 -1.143 1.00 89.06 132 LEU A C 1
ATOM 1077 O O . LEU A 1 132 ? -11.219 4.610 -0.706 1.00 89.06 132 LEU A O 1
ATOM 1081 N N . PRO A 1 133 ? -10.031 2.702 -0.726 1.00 91.62 133 PRO A N 1
ATOM 1082 C CA . PRO A 1 133 ? -10.855 2.068 0.305 1.00 91.62 133 PRO A CA 1
ATOM 1083 C C . PRO A 1 133 ? -10.886 2.841 1.634 1.00 91.62 133 PRO A C 1
ATOM 1085 O O . PRO A 1 133 ? -11.951 2.983 2.229 1.00 91.62 133 PRO A O 1
ATOM 1088 N N . GLN A 1 134 ? -9.753 3.400 2.077 1.00 90.75 134 GLN A N 1
ATOM 1089 C CA . GLN A 1 134 ? -9.683 4.242 3.276 1.00 90.75 134 GLN A CA 1
ATOM 1090 C C . GLN A 1 134 ? -10.489 5.535 3.118 1.00 90.75 134 GLN A C 1
ATOM 1092 O O . GLN A 1 134 ? -11.225 5.899 4.032 1.00 90.75 134 GLN A O 1
ATOM 1097 N N . LEU A 1 135 ? -10.376 6.215 1.973 1.00 86.62 135 LEU A N 1
ATOM 1098 C CA . LEU A 1 135 ? -11.145 7.437 1.701 1.00 86.62 135 LEU A CA 1
ATOM 1099 C C . LEU A 1 135 ? -12.653 7.148 1.665 1.00 86.62 135 LEU A C 1
ATOM 1101 O O . LEU A 1 135 ? -13.451 7.910 2.209 1.00 86.62 135 LEU A O 1
ATOM 1105 N N . PHE A 1 136 ? -13.040 6.014 1.076 1.00 85.75 136 PHE A N 1
ATOM 1106 C CA . PHE A 1 136 ? -14.430 5.571 1.030 1.00 85.75 136 PHE A CA 1
ATOM 1107 C C . PHE A 1 136 ? -14.983 5.236 2.420 1.00 85.75 136 PHE A C 1
ATOM 1109 O O . PHE A 1 136 ? -16.119 5.594 2.720 1.00 85.75 136 PHE A O 1
ATOM 1116 N N . LEU A 1 137 ? -14.182 4.585 3.272 1.00 86.12 137 LEU A N 1
ATOM 1117 C CA . LEU A 1 137 ? -14.552 4.290 4.657 1.00 86.12 137 LEU A CA 1
ATOM 1118 C C . LEU A 1 137 ? -14.830 5.581 5.438 1.00 86.12 137 LEU A C 1
ATOM 1120 O O . LEU A 1 137 ? -15.892 5.701 6.038 1.00 86.12 137 LEU A O 1
ATOM 1124 N N . VAL A 1 138 ? -13.912 6.554 5.382 1.00 84.56 138 VAL A N 1
ATOM 1125 C CA . VAL A 1 138 ? -14.046 7.835 6.102 1.00 84.56 138 VAL A CA 1
ATOM 1126 C C . VAL A 1 138 ? -15.298 8.588 5.651 1.00 84.56 138 VAL A C 1
ATOM 1128 O O . VAL A 1 138 ? -16.093 9.000 6.490 1.00 84.56 138 VAL A O 1
ATOM 1131 N N . SER A 1 139 ? -15.536 8.664 4.337 1.00 78.69 139 SER A N 1
ATOM 1132 C CA . SER A 1 139 ? -16.733 9.300 3.766 1.00 78.69 139 SER A CA 1
ATOM 1133 C C . SER A 1 139 ? -18.054 8.612 4.138 1.00 78.69 139 SER A C 1
ATOM 1135 O O . SER A 1 139 ? -19.113 9.188 3.901 1.00 78.69 139 SER A O 1
ATOM 1137 N N . LYS A 1 140 ? -18.021 7.364 4.620 1.00 74.19 140 LYS A N 1
ATOM 1138 C CA . LYS A 1 140 ? -19.203 6.608 5.058 1.00 74.19 140 LYS A CA 1
ATOM 1139 C C . LYS A 1 140 ? -19.452 6.733 6.558 1.00 74.19 140 LYS A C 1
ATOM 1141 O O . LYS A 1 140 ? -20.598 6.621 6.973 1.00 74.19 140 LYS A O 1
ATOM 1146 N N . THR A 1 141 ? -18.394 6.882 7.354 1.00 69.62 141 THR A N 1
ATOM 1147 C CA . THR A 1 141 ? -18.473 6.945 8.822 1.00 69.62 141 THR A CA 1
ATOM 1148 C C . THR A 1 141 ? -18.703 8.351 9.351 1.00 69.62 141 THR A C 1
ATOM 1150 O O . THR A 1 141 ? -19.335 8.509 10.390 1.00 69.62 141 THR A O 1
ATOM 1153 N N . GLU A 1 142 ? -18.197 9.367 8.659 1.00 60.03 142 GLU A N 1
ATOM 1154 C CA . GLU A 1 142 ? -18.549 10.750 8.941 1.00 60.03 142 GLU A CA 1
ATOM 1155 C C . GLU A 1 142 ? -19.673 11.109 7.965 1.00 60.03 142 GLU A C 1
ATOM 1157 O O . GLU A 1 142 ? -19.449 11.117 6.759 1.00 60.03 142 GLU A O 1
ATOM 1162 N N . ASP A 1 143 ? -20.881 11.429 8.443 1.00 51.94 143 ASP A N 1
ATOM 1163 C CA . ASP A 1 143 ? -21.990 12.001 7.636 1.00 51.94 143 ASP A CA 1
ATOM 1164 C C . ASP A 1 143 ? -21.625 13.378 7.009 1.00 51.94 143 ASP A C 1
ATOM 1166 O O . ASP A 1 143 ? -22.467 14.181 6.595 1.00 51.94 143 ASP A O 1
ATOM 1170 N N . HIS A 1 144 ? -20.331 13.683 6.959 1.00 47.44 144 HIS A N 1
ATOM 1171 C CA . HIS A 1 144 ? -19.692 14.845 6.398 1.00 47.44 144 HIS A CA 1
ATOM 1172 C C . HIS A 1 144 ? -18.604 14.381 5.436 1.00 47.44 144 HIS A C 1
ATOM 1174 O O . HIS A 1 144 ? -17.725 13.588 5.764 1.00 47.44 144 HIS A O 1
ATOM 1180 N N . TYR A 1 145 ? -18.666 14.913 4.221 1.00 51.94 145 TYR A N 1
ATOM 1181 C CA . TYR A 1 145 ? -17.582 14.792 3.266 1.00 51.94 145 TYR A CA 1
ATOM 1182 C C . TYR A 1 145 ? -16.328 15.425 3.872 1.00 51.94 145 TYR A C 1
ATOM 1184 O O . TYR A 1 145 ? -16.276 16.646 4.037 1.00 51.94 145 TYR A O 1
ATOM 1192 N N . ASP A 1 146 ? -15.320 14.612 4.190 1.00 58.84 146 ASP A N 1
ATOM 1193 C CA . ASP A 1 146 ? -14.014 15.132 4.577 1.00 58.84 146 ASP A CA 1
ATOM 1194 C C . ASP A 1 146 ? -13.379 15.797 3.347 1.00 58.84 146 ASP A C 1
ATOM 1196 O O . ASP A 1 146 ? -12.785 15.160 2.469 1.00 58.84 146 ASP A O 1
ATOM 1200 N N . LEU A 1 147 ? -13.571 17.114 3.260 1.00 59.78 147 LEU A N 1
ATOM 1201 C CA . LEU A 1 147 ? -13.072 17.946 2.176 1.00 59.78 147 LEU A CA 1
ATOM 1202 C C . LEU A 1 147 ? -11.552 17.805 2.039 1.00 59.78 147 LEU A C 1
ATOM 1204 O O . LEU A 1 147 ? -11.045 17.856 0.923 1.00 59.78 147 LEU A O 1
ATOM 1208 N N . ILE A 1 148 ? -10.827 17.570 3.139 1.00 64.62 148 ILE A N 1
ATOM 1209 C CA . ILE A 1 148 ? -9.375 17.376 3.117 1.00 64.62 148 ILE A CA 1
ATOM 1210 C C . ILE A 1 148 ? -9.046 16.065 2.403 1.00 64.62 148 ILE A C 1
ATOM 1212 O O . ILE A 1 148 ? -8.173 16.049 1.539 1.00 64.62 148 ILE A O 1
ATOM 1216 N N . ALA A 1 149 ? -9.773 14.988 2.699 1.00 54.91 149 ALA A N 1
ATOM 1217 C CA . ALA A 1 149 ? -9.607 13.686 2.059 1.00 54.91 149 ALA A CA 1
ATOM 1218 C C . ALA A 1 149 ? -9.937 13.726 0.553 1.00 54.91 149 ALA A C 1
ATOM 1220 O O . ALA A 1 149 ? -9.191 13.182 -0.264 1.00 54.91 149 ALA A O 1
ATOM 1221 N N . ILE A 1 150 ? -11.015 14.417 0.168 1.00 62.47 150 ILE A N 1
ATOM 1222 C CA . ILE A 1 150 ? -11.409 14.590 -1.240 1.00 62.47 150 ILE A CA 1
ATOM 1223 C C . ILE A 1 150 ? -10.394 15.455 -1.986 1.00 62.47 150 ILE A C 1
ATOM 1225 O O . ILE A 1 150 ? -9.971 15.094 -3.082 1.00 62.47 150 ILE A O 1
ATOM 1229 N N . VAL A 1 151 ? -9.966 16.572 -1.395 1.00 68.31 151 VAL A N 1
ATOM 1230 C CA . VAL A 1 151 ? -8.960 17.456 -1.992 1.00 68.31 151 VAL A CA 1
ATOM 1231 C C . VAL A 1 151 ? -7.615 16.741 -2.096 1.00 68.31 151 VAL A C 1
ATOM 1233 O O . VAL A 1 151 ? -6.995 16.812 -3.149 1.00 68.31 151 VAL A O 1
ATOM 1236 N N . ALA A 1 152 ? -7.184 15.988 -1.080 1.00 63.78 152 ALA A N 1
ATOM 1237 C CA . ALA A 1 152 ? -5.958 15.192 -1.139 1.00 63.78 152 ALA A CA 1
ATOM 1238 C C . ALA A 1 152 ? -6.038 14.108 -2.224 1.00 63.78 152 ALA A C 1
ATOM 1240 O O . ALA A 1 152 ? -5.106 13.973 -3.012 1.00 63.78 152 ALA A O 1
ATOM 1241 N N . GLY A 1 153 ? -7.164 13.394 -2.326 1.00 67.81 153 GLY A N 1
ATOM 1242 C CA . GLY A 1 153 ? -7.401 12.402 -3.376 1.00 67.81 153 GLY A CA 1
ATOM 1243 C C . GLY A 1 153 ? -7.438 13.010 -4.781 1.00 67.81 153 GLY A C 1
ATOM 1244 O O . GLY A 1 153 ? -6.859 12.447 -5.710 1.00 67.81 153 GLY A O 1
ATOM 1245 N N . LEU A 1 154 ? -8.055 14.183 -4.949 1.00 69.25 154 LEU A N 1
ATOM 1246 C CA . LEU A 1 154 ? -8.075 14.918 -6.217 1.00 69.25 154 LEU A CA 1
ATOM 1247 C C . LEU A 1 154 ? -6.694 15.457 -6.583 1.00 69.25 154 LEU A C 1
ATOM 1249 O O . LEU A 1 154 ? -6.269 15.276 -7.717 1.00 69.25 154 LEU A O 1
ATOM 1253 N N . VAL A 1 155 ? -5.971 16.061 -5.638 1.00 70.38 155 VAL A N 1
ATOM 1254 C CA . VAL A 1 155 ? -4.595 16.533 -5.843 1.00 70.38 155 VAL A CA 1
ATOM 1255 C C . VAL A 1 155 ? -3.698 15.360 -6.221 1.00 70.38 155 VAL A C 1
ATOM 1257 O O . VAL A 1 155 ? -2.980 15.444 -7.211 1.00 70.38 155 VAL A O 1
ATOM 1260 N N . GLN A 1 156 ? -3.797 14.237 -5.510 1.00 70.31 156 GLN A N 1
ATOM 1261 C CA . GLN A 1 156 ? -3.075 13.010 -5.831 1.00 70.31 156 GLN A CA 1
ATOM 1262 C C . GLN A 1 156 ? -3.426 12.513 -7.243 1.00 70.31 156 GLN A C 1
ATOM 1264 O O . GLN A 1 156 ? -2.530 12.245 -8.038 1.00 70.31 156 GLN A O 1
ATOM 1269 N N . THR A 1 157 ? -4.712 12.469 -7.598 1.00 69.56 157 THR A N 1
ATOM 1270 C CA . THR A 1 157 ? -5.169 12.054 -8.935 1.00 69.56 157 THR A CA 1
ATOM 1271 C C . THR A 1 157 ? -4.659 12.993 -10.028 1.00 69.56 157 THR A C 1
ATOM 1273 O O . THR A 1 157 ? -4.181 12.524 -11.053 1.00 69.56 157 THR A O 1
ATOM 1276 N N . VAL A 1 158 ? -4.697 14.311 -9.816 1.00 75.25 158 VAL A N 1
ATOM 1277 C CA . VAL A 1 158 ? -4.212 15.318 -10.775 1.00 75.25 158 VAL A CA 1
ATOM 1278 C C . VAL A 1 158 ? -2.697 15.231 -10.950 1.00 75.25 158 VAL A C 1
ATOM 1280 O O . VAL A 1 158 ? -2.223 15.229 -12.084 1.00 75.25 158 VAL A O 1
ATOM 1283 N N . LEU A 1 159 ? -1.942 15.092 -9.857 1.00 64.75 159 LEU A N 1
ATOM 1284 C CA . LEU A 1 159 ? -0.492 14.895 -9.907 1.00 64.75 159 LEU A CA 1
ATOM 1285 C C . LEU A 1 159 ? -0.128 13.597 -10.643 1.00 64.75 159 LEU A C 1
ATOM 1287 O O . LEU A 1 159 ? 0.829 13.572 -11.416 1.00 64.75 159 LEU A O 1
ATOM 1291 N N . TYR A 1 160 ? -0.920 12.533 -10.478 1.00 68.12 160 TYR A N 1
ATOM 1292 C CA . TYR A 1 160 ? -0.724 11.300 -11.236 1.00 68.12 160 TYR A CA 1
ATOM 1293 C C . TYR A 1 160 ? -1.180 11.408 -12.696 1.00 68.12 160 TYR A C 1
ATOM 1295 O O . TYR A 1 160 ? -0.534 10.821 -13.558 1.00 68.12 160 TYR A O 1
ATOM 1303 N N . CYS A 1 161 ? -2.216 12.185 -13.019 1.00 70.25 161 CYS A N 1
ATOM 1304 C CA . CYS A 1 161 ? -2.592 12.485 -14.403 1.00 70.25 161 CYS A CA 1
ATOM 1305 C C . CYS A 1 161 ? -1.482 13.253 -15.137 1.00 70.25 161 CYS A C 1
ATOM 1307 O O . CYS A 1 161 ? -1.192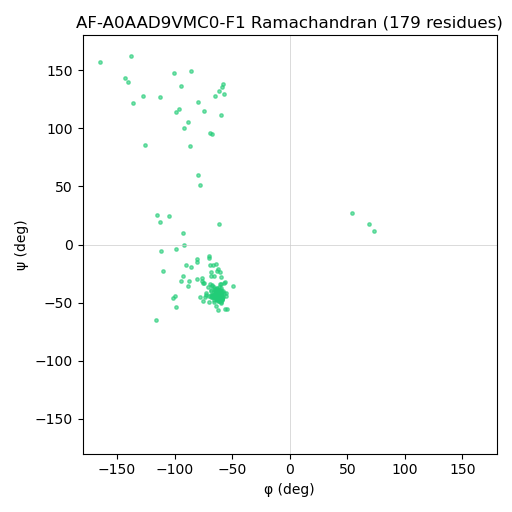 12.941 -16.292 1.00 70.25 161 CYS A O 1
ATOM 1309 N N . ASP A 1 162 ? -0.823 14.204 -14.468 1.00 69.38 162 ASP A N 1
ATOM 1310 C CA . ASP A 1 162 ? 0.345 14.903 -15.018 1.00 69.38 162 ASP A CA 1
ATOM 1311 C C . ASP A 1 162 ? 1.528 13.942 -15.216 1.00 69.38 162 ASP A C 1
ATOM 1313 O O . ASP A 1 162 ? 2.149 13.907 -16.282 1.00 69.38 162 ASP A O 1
ATOM 1317 N N . PHE A 1 163 ? 1.769 13.050 -14.247 1.00 68.62 163 PHE A N 1
ATOM 1318 C CA . PHE A 1 163 ? 2.743 11.970 -14.399 1.00 68.62 163 PHE A CA 1
ATOM 1319 C C . PHE A 1 163 ? 2.420 11.065 -15.601 1.00 68.62 163 PHE A C 1
ATOM 1321 O O . PHE A 1 163 ? 3.312 10.773 -16.397 1.00 68.62 163 PHE A O 1
ATOM 1328 N N . PHE A 1 164 ? 1.158 10.665 -15.790 1.00 68.88 164 PHE A N 1
ATOM 1329 C CA . PHE A 1 164 ? 0.717 9.864 -16.936 1.00 68.88 164 PHE A CA 1
ATOM 1330 C C . PHE A 1 164 ? 0.896 10.610 -18.266 1.00 68.88 164 PHE A C 1
ATOM 1332 O O . PHE A 1 164 ? 1.371 10.017 -19.237 1.00 68.88 164 PHE A O 1
ATOM 1339 N N . TYR A 1 165 ? 0.587 11.909 -18.321 1.00 72.06 165 TYR A N 1
ATOM 1340 C CA . TYR A 1 165 ? 0.809 12.740 -19.506 1.00 72.06 165 TYR A CA 1
ATOM 1341 C C . TYR A 1 165 ? 2.300 12.845 -19.856 1.00 72.06 165 TYR A C 1
ATOM 1343 O O . TYR A 1 165 ? 2.690 12.630 -21.009 1.00 72.06 165 TYR A O 1
ATOM 1351 N N . LEU A 1 166 ? 3.160 13.112 -18.869 1.00 64.75 166 LEU A N 1
ATOM 1352 C CA . LEU A 1 166 ? 4.612 13.163 -19.052 1.00 64.75 166 LEU A CA 1
ATOM 1353 C C . LEU A 1 166 ? 5.189 11.801 -19.444 1.00 64.75 166 LEU A C 1
ATOM 1355 O O . LEU A 1 166 ? 6.080 11.736 -20.291 1.00 64.75 166 LEU A O 1
ATOM 1359 N N . TYR A 1 167 ? 4.667 10.717 -18.875 1.00 64.50 167 TYR A N 1
ATOM 1360 C CA . TYR A 1 167 ? 5.064 9.358 -19.214 1.00 64.50 167 TYR A CA 1
ATOM 1361 C C . TYR A 1 167 ? 4.719 9.034 -20.672 1.00 64.50 167 TYR A C 1
ATOM 1363 O O . TYR A 1 167 ? 5.608 8.700 -21.450 1.00 64.50 167 TYR A O 1
ATOM 1371 N N . ILE A 1 168 ? 3.468 9.235 -21.098 1.00 69.44 168 ILE A N 1
ATOM 1372 C CA . ILE A 1 168 ? 3.037 9.005 -22.487 1.00 69.44 168 ILE A CA 1
ATOM 1373 C C . ILE A 1 168 ? 3.844 9.872 -23.460 1.00 69.44 168 ILE A C 1
ATOM 1375 O O . ILE A 1 168 ? 4.342 9.387 -24.473 1.00 69.44 168 ILE A O 1
ATOM 1379 N N . THR A 1 169 ? 4.015 11.160 -23.165 1.00 69.12 169 THR A N 1
ATOM 1380 C CA . THR A 1 169 ? 4.653 12.085 -24.111 1.00 69.12 169 THR A CA 1
ATOM 1381 C C . THR A 1 169 ? 6.172 11.940 -24.192 1.00 69.12 169 THR A C 1
ATOM 1383 O O . THR A 1 169 ? 6.735 12.212 -25.258 1.00 69.12 169 THR A O 1
ATOM 1386 N N . LYS A 1 170 ? 6.849 11.512 -23.117 1.00 64.50 170 LYS A N 1
ATOM 1387 C CA . LYS A 1 170 ? 8.314 11.360 -23.087 1.00 64.50 170 LYS A CA 1
ATOM 1388 C C . LYS A 1 170 ? 8.766 9.911 -23.293 1.00 64.50 170 LYS A C 1
ATOM 1390 O O . LYS A 1 170 ? 9.666 9.694 -24.101 1.00 64.50 170 LYS A O 1
ATOM 1395 N N . VAL A 1 171 ? 8.130 8.932 -22.648 1.00 62.38 171 VAL A N 1
ATOM 1396 C CA . VAL A 1 171 ? 8.564 7.520 -22.660 1.00 62.38 171 VAL A CA 1
ATOM 1397 C C . VAL A 1 171 ? 8.177 6.813 -23.957 1.00 62.38 171 VAL A C 1
ATOM 1399 O O . VAL A 1 171 ? 9.047 6.211 -24.578 1.00 62.38 171 VAL A O 1
ATOM 1402 N N . LEU A 1 172 ? 6.945 6.976 -24.463 1.00 61.06 172 LEU A N 1
ATOM 1403 C CA . LEU A 1 172 ? 6.552 6.375 -25.757 1.00 61.06 172 LEU A CA 1
ATOM 1404 C C . LEU A 1 172 ? 7.301 6.984 -26.954 1.00 61.06 172 LEU A C 1
ATOM 1406 O O . LEU A 1 172 ? 7.359 6.387 -28.023 1.00 61.06 172 LEU A O 1
ATOM 1410 N N . LYS A 1 173 ? 7.907 8.165 -26.779 1.00 65.56 173 LYS A N 1
ATOM 1411 C CA . LYS A 1 173 ? 8.783 8.798 -27.779 1.00 65.56 173 LYS A CA 1
ATOM 1412 C C . LYS A 1 173 ? 10.268 8.458 -27.583 1.00 65.56 173 LYS A C 1
ATOM 1414 O O . LYS A 1 173 ? 11.114 9.102 -28.201 1.00 65.56 173 LYS A O 1
ATOM 1419 N N . GLY A 1 174 ? 10.595 7.500 -26.710 1.00 62.59 174 GLY A N 1
ATOM 1420 C CA . GLY A 1 174 ? 11.964 7.038 -26.456 1.00 62.59 174 GLY A CA 1
ATOM 1421 C C . GLY A 1 174 ? 12.870 8.060 -25.759 1.00 62.59 174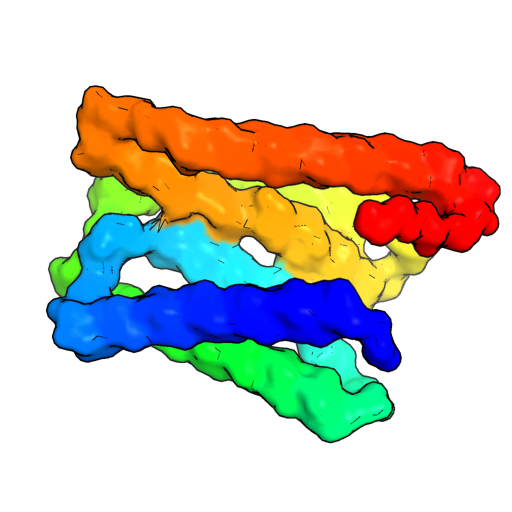 GLY A C 1
ATOM 1422 O O . GLY A 1 174 ? 14.093 7.932 -25.806 1.00 62.59 174 GLY A O 1
ATOM 1423 N N . LYS A 1 175 ? 12.310 9.104 -25.131 1.00 60.12 175 LYS A N 1
ATOM 1424 C CA . LYS A 1 175 ? 13.082 10.132 -24.417 1.00 60.12 175 LYS A CA 1
ATOM 1425 C C . LYS A 1 175 ? 13.170 9.788 -22.929 1.00 60.12 175 LYS A C 1
ATOM 1427 O O . LYS A 1 175 ? 12.176 9.422 -22.307 1.00 60.12 175 LYS A O 1
ATOM 1432 N N . LYS A 1 176 ? 14.360 9.951 -22.335 1.00 52.12 176 LYS A N 1
ATOM 1433 C CA . LYS A 1 176 ? 14.578 9.729 -20.894 1.00 52.12 176 LYS A CA 1
ATOM 1434 C C . LYS A 1 176 ? 13.643 10.612 -20.061 1.00 52.12 176 LYS A C 1
ATOM 1436 O O . LYS A 1 176 ? 13.579 11.826 -20.260 1.00 52.12 176 LYS A O 1
ATOM 1441 N N . LEU A 1 177 ? 12.953 9.991 -19.106 1.00 53.53 177 LEU A N 1
ATOM 1442 C CA . LEU A 1 177 ? 12.061 10.662 -18.168 1.00 53.53 177 LEU A CA 1
ATOM 1443 C C . LEU A 1 177 ? 12.893 11.514 -17.191 1.00 53.53 177 LEU A C 1
ATOM 1445 O O . LEU A 1 177 ? 13.425 11.011 -16.206 1.00 53.53 177 LEU A O 1
ATOM 1449 N N . GLN A 1 178 ? 13.037 12.809 -17.470 1.00 51.44 178 GLN A N 1
ATOM 1450 C CA . GLN A 1 178 ? 13.399 13.785 -16.441 1.00 51.44 178 GLN A CA 1
ATOM 1451 C C . GLN A 1 178 ? 12.100 14.280 -15.806 1.00 51.44 178 GLN A C 1
ATOM 1453 O O . GLN A 1 178 ? 11.332 15.013 -16.441 1.00 51.44 178 GLN A O 1
ATOM 1458 N N . LEU A 1 179 ? 11.842 13.797 -14.590 1.00 49.44 179 LEU A N 1
ATOM 1459 C CA . LEU A 1 179 ? 10.795 14.313 -13.715 1.00 49.44 179 LEU A CA 1
ATOM 1460 C C . LEU A 1 179 ? 11.167 15.757 -13.345 1.00 49.44 179 LEU A C 1
ATOM 1462 O O . LEU A 1 179 ? 12.310 15.970 -12.924 1.00 49.44 179 LEU A O 1
ATOM 1466 N N . PRO A 1 180 ? 10.277 16.749 -13.526 1.00 42.97 180 PRO A N 1
ATOM 1467 C CA . PRO A 1 180 ? 10.445 18.004 -12.814 1.00 42.97 180 PRO A CA 1
ATOM 1468 C C . PRO A 1 180 ? 10.377 17.682 -11.316 1.00 42.97 180 PRO A C 1
ATOM 1470 O O . PRO A 1 180 ? 9.561 16.860 -10.897 1.00 42.97 180 PRO A O 1
ATOM 1473 N N . ALA A 1 181 ? 11.341 18.226 -10.576 1.00 43.97 181 ALA A N 1
ATOM 1474 C CA . ALA A 1 181 ? 11.436 18.083 -9.129 1.00 43.97 181 ALA A CA 1
ATOM 1475 C C . ALA A 1 181 ? 10.151 18.536 -8.428 1.00 43.97 181 ALA A C 1
ATOM 1477 O O . ALA A 1 181 ? 9.523 19.493 -8.937 1.00 43.97 181 ALA A O 1
#

Nearest PDB structures (foldseek):
  7oye-assembly1_A  TM=8.051E-01  e=2.053E-16  Gallus gallus
  8apy-assembly1_A  TM=8.177E-01  e=2.641E-14  Gallus gallus
  7rxc-assembly1_K  TM=8.401E-01  e=5.616E-14  Gallus gallus
  8t46-assembly1_B  TM=2.596E-01  e=9.160E+00  Homo sapiens

Mean predicted aligned error: 9.37 Å

Foldseek 3Di:
DDPVVVVVLVVVLVVLVVQVCCCVVVVAPALPQLQLLVLQLLLLVLQCPCLVPDDDDPVVNVSSVSSNVSSVVSNCSCVPRSVVRHDPPLLPDDCCVQLVVLLVCLCVDFLDNDSSRSSNSSSVSSNLCSCVSSQSSVCRVPVDNPPVSVVVNVVSVVVVVVVVVLCCVAVVVVHDDDDDD

Sequence (181 aa):
MNIFRLLGDLSHLLAIIVLLLKIWKTRSCAGISGKSQILFAIVYTTRYLDLVNAYISAYNTLMKIIFLTASYTTVYLMYMKFKATYDHNHDTFRIEFLILPTFILALLINHELSVVEVLWTFSIYLESVAILPQLFLVSKTEDHYDLIAIVAGLVQTVLYCDFFYLYITKVLKGKKLQLPA

InterPro domains:
  IPR000133 ER lumen protein retaining receptor [PF00810] (28-147)
  IPR000133 ER lumen protein retaining receptor [PR00660] (4-23)
  IPR000133 ER lumen protein retaining receptor [PR00660] (31-51)
  IPR000133 ER lumen protein retaining receptor [PR00660] (52-68)
  IPR000133 ER lumen protein retaining receptor [PR00660] (120-140)
  IPR000133 ER lumen protein retaining receptor [PS00951] (31-48)
  IPR000133 ER lumen protein retaining receptor [PS00952] (126-135)
  IPR000133 ER lumen protein retaining receptor [PTHR10585] (1-142)

Secondary structure (DSSP, 8-state):
--HHHHHHHHHHHHHHHHHHHHHHHHT--TT--HHHHHHHHHHHHHHTGGGGT----HHHHHHHHHHHHHHHHHHHIIIIITGGG--TTT----THHHHHHHHHHHHHS-SS--HHHHHHHHHHHHHHHTTHHHHHHHHHHSSS--HHHHHHHHHHHHHHHHHHHHHHHHHTTT-------

Radius of gyration: 17.43 Å; Cα contacts (8 Å, |Δi|>4): 154; chains: 1; bounding box: 45×30×50 Å